Protein AF-A0A955JYM9-F1 (afdb_monomer_lite)

pLDDT: mean 88.06, std 11.32, range [37.94, 98.62]

Secondary structure (DSSP, 8-state):
----HHHHHHHHHHT-----HHHHHHHHGGGGGG-EEEEEEEETT--EEE-PPPGGGHHHHHIIIIIHHHHHHHHHHHTT-EEEETTT--S-TTEEEEEEGGGSHHHHHHHHHHHH-GGG-PBP-TTT--GGGEEEEEEEEE-TT-SS-EEEEEE--GGGEEESTT-EEEETTEEEE--SSEEE----S--EEEETTEEEES-HHHHHHHH---HHHHHHHHHHHHHHHHHS--

Structure (mmCIF, N/CA/C/O backbone):
data_AF-A0A955JYM9-F1
#
_entry.id   AF-A0A955JYM9-F1
#
loop_
_atom_site.group_PDB
_atom_site.id
_atom_site.type_symbol
_atom_site.label_atom_id
_atom_site.label_alt_id
_atom_site.label_comp_id
_atom_site.label_asym_id
_atom_site.label_entity_id
_atom_site.label_seq_id
_atom_site.pdbx_PDB_ins_code
_atom_site.Cartn_x
_atom_site.Cartn_y
_atom_site.Cartn_z
_atom_site.occupancy
_atom_site.B_iso_or_equiv
_atom_site.auth_seq_id
_atom_site.auth_comp_id
_atom_site.auth_asym_id
_atom_site.auth_atom_id
_atom_site.pdbx_PDB_model_num
ATOM 1 N N . MET A 1 1 ? -21.051 -25.356 -4.402 1.00 37.94 1 MET A N 1
ATOM 2 C CA . MET A 1 1 ? -21.210 -25.134 -2.950 1.00 37.94 1 MET A CA 1
ATOM 3 C C . MET A 1 1 ? -21.194 -23.638 -2.752 1.00 37.94 1 MET A C 1
ATOM 5 O O . MET A 1 1 ? -20.118 -23.064 -2.644 1.00 37.94 1 MET A O 1
ATOM 9 N N . ASP A 1 2 ? -22.369 -23.019 -2.784 1.00 40.66 2 ASP A N 1
ATOM 10 C CA . ASP A 1 2 ? -22.532 -21.622 -2.397 1.00 40.66 2 ASP A CA 1
ATOM 11 C C . ASP A 1 2 ? -22.327 -21.554 -0.884 1.00 40.66 2 ASP A C 1
ATOM 13 O O . ASP A 1 2 ? -23.240 -21.811 -0.102 1.00 40.66 2 ASP A O 1
ATOM 17 N N . LYS A 1 3 ? -21.082 -21.317 -0.456 1.00 45.50 3 LYS A N 1
ATOM 18 C CA . LYS A 1 3 ? -20.853 -20.803 0.892 1.00 45.50 3 LYS A CA 1
ATOM 19 C C . LYS A 1 3 ? -21.556 -19.457 0.917 1.00 45.50 3 LYS A C 1
ATOM 21 O O . LYS A 1 3 ? -21.148 -18.557 0.192 1.00 45.50 3 LYS A O 1
ATOM 26 N N . ASP A 1 4 ? -22.637 -19.387 1.681 1.00 53.94 4 ASP A N 1
ATOM 27 C CA . ASP A 1 4 ? -23.478 -18.212 1.839 1.00 53.94 4 ASP A CA 1
ATOM 28 C C . ASP A 1 4 ? -22.596 -16.986 2.115 1.00 53.94 4 ASP A C 1
ATOM 30 O O . ASP A 1 4 ? -22.027 -16.843 3.199 1.00 53.94 4 ASP A O 1
ATOM 34 N N . ILE A 1 5 ? -22.400 -16.150 1.094 1.00 51.06 5 ILE A N 1
ATOM 35 C CA . ILE A 1 5 ? -21.475 -15.009 1.125 1.00 51.06 5 ILE A CA 1
ATOM 36 C C . ILE A 1 5 ? -21.884 -14.045 2.249 1.00 51.06 5 ILE A C 1
ATOM 38 O O . ILE A 1 5 ? -21.026 -13.442 2.889 1.00 51.06 5 ILE A O 1
ATOM 42 N N . LEU A 1 6 ? -23.182 -13.996 2.571 1.00 53.34 6 LEU A N 1
ATOM 43 C CA . LEU A 1 6 ? -23.732 -13.205 3.670 1.00 53.34 6 LEU A CA 1
ATOM 44 C C . LEU A 1 6 ? -23.267 -13.712 5.045 1.00 53.34 6 LEU A C 1
ATOM 46 O O . LEU A 1 6 ? -23.025 -12.910 5.944 1.00 53.34 6 LEU A O 1
ATOM 50 N N . SER A 1 7 ? -23.079 -15.026 5.209 1.00 58.78 7 SER A N 1
ATOM 51 C CA . SER A 1 7 ? -22.599 -15.619 6.467 1.00 58.78 7 SER A CA 1
ATOM 52 C C . SER A 1 7 ? -21.132 -15.283 6.757 1.00 58.78 7 SER A C 1
ATOM 54 O O . SER A 1 7 ? -20.762 -15.073 7.912 1.00 58.78 7 SER A O 1
ATOM 56 N N . LEU A 1 8 ? -20.305 -15.169 5.710 1.00 59.66 8 LEU A N 1
ATOM 57 C CA . LEU A 1 8 ? -18.898 -14.782 5.830 1.00 59.66 8 LEU A CA 1
ATOM 58 C C . LEU A 1 8 ? -18.774 -13.308 6.217 1.00 59.66 8 LEU A C 1
ATOM 60 O O . LEU A 1 8 ? -18.076 -12.993 7.177 1.00 59.66 8 LEU A O 1
ATOM 64 N N . GLU A 1 9 ? -19.519 -12.426 5.547 1.00 62.16 9 GLU A N 1
ATOM 65 C CA . GLU A 1 9 ? -19.543 -10.995 5.877 1.00 62.16 9 GLU A CA 1
ATOM 66 C C . GLU A 1 9 ? -20.032 -10.728 7.303 1.00 62.16 9 GLU A C 1
ATOM 68 O O . GLU A 1 9 ? -19.500 -9.858 7.994 1.00 62.16 9 GLU A O 1
ATOM 73 N N . GLN A 1 10 ? -21.039 -11.475 7.760 1.00 66.69 10 GLN A N 1
ATOM 74 C CA . GLN A 1 10 ? -21.531 -11.361 9.128 1.00 66.69 10 GLN A CA 1
ATOM 75 C C . GLN A 1 10 ? -20.482 -11.857 10.134 1.00 66.69 10 GLN A C 1
ATOM 77 O O . GLN A 1 10 ? -20.236 -11.190 11.133 1.00 66.69 10 GLN A O 1
ATOM 82 N N . SER A 1 11 ? -19.779 -12.953 9.833 1.00 66.69 11 SER A N 1
ATOM 83 C CA . SER A 1 11 ? -18.710 -13.467 10.698 1.00 66.69 11 SER A CA 1
ATOM 84 C C . SER A 1 11 ? -17.496 -12.534 10.811 1.00 66.69 11 SER A C 1
ATOM 86 O O . SER A 1 11 ? -16.901 -12.456 11.886 1.00 66.69 11 SER A O 1
ATOM 88 N N . GLU A 1 12 ? -17.139 -11.813 9.740 1.00 69.88 12 GLU A N 1
ATOM 89 C CA . GLU A 1 12 ? -16.073 -10.800 9.758 1.00 69.88 12 GLU A CA 1
ATOM 90 C C . GLU A 1 12 ? -16.464 -9.620 10.655 1.00 69.88 12 GLU A C 1
ATOM 92 O O . GLU A 1 12 ? -15.653 -9.148 11.446 1.00 69.88 12 GLU A O 1
ATOM 97 N N . LYS A 1 13 ? -17.731 -9.186 10.602 1.00 73.88 13 LYS A N 1
ATOM 98 C CA . LYS A 1 13 ? -18.250 -8.131 11.487 1.00 73.88 13 LYS A CA 1
ATOM 99 C C . LYS A 1 13 ? -18.311 -8.573 12.946 1.00 73.88 13 LYS A C 1
ATOM 101 O O . LYS A 1 13 ? -17.926 -7.806 13.823 1.00 73.88 13 LYS A O 1
ATOM 106 N N . ASP A 1 14 ? -18.781 -9.790 13.205 1.00 77.50 14 ASP A N 1
ATOM 107 C CA . ASP A 1 14 ? -19.005 -10.293 14.564 1.00 77.50 14 ASP A CA 1
ATOM 108 C C . ASP A 1 14 ? -17.686 -10.604 15.298 1.00 77.50 14 ASP A C 1
ATOM 110 O O . ASP A 1 14 ? -17.613 -10.469 16.519 1.00 77.50 14 ASP A O 1
ATOM 114 N N . ASN A 1 15 ? -16.629 -10.976 14.565 1.00 81.94 15 ASN A N 1
ATOM 115 C CA . ASN A 1 15 ? -15.293 -11.250 15.114 1.00 81.94 15 ASN A CA 1
ATOM 116 C C . ASN A 1 15 ? -14.302 -10.097 14.908 1.00 81.94 15 ASN A C 1
ATOM 118 O O . ASN A 1 15 ? -13.091 -10.286 15.064 1.00 81.94 15 ASN A O 1
ATOM 122 N N . TYR A 1 16 ? -14.791 -8.917 14.530 1.00 89.12 16 TYR A N 1
ATOM 123 C CA . TYR A 1 16 ? -13.938 -7.770 14.281 1.00 89.12 16 TYR A CA 1
ATOM 124 C C . TYR A 1 16 ? -13.164 -7.374 15.542 1.00 89.12 16 TYR A C 1
ATOM 126 O O . TYR A 1 16 ? -13.736 -7.129 16.609 1.00 89.12 16 TYR A O 1
ATOM 134 N N . LYS A 1 17 ? -11.845 -7.257 15.392 1.00 88.69 17 LYS A N 1
ATOM 135 C CA . LYS A 1 17 ? -10.959 -6.703 16.406 1.00 88.69 17 LYS A CA 1
ATOM 136 C C . LYS A 1 17 ? -10.121 -5.603 15.779 1.00 88.69 17 LYS A C 1
ATOM 138 O O . LYS A 1 17 ? -9.331 -5.865 14.881 1.00 88.69 17 LYS A O 1
ATOM 143 N N . GLU A 1 18 ? -10.286 -4.395 16.308 1.00 92.44 18 GLU A N 1
ATOM 144 C CA . GLU A 1 18 ? -9.455 -3.254 15.946 1.00 92.44 18 GLU A CA 1
ATOM 145 C C . GLU A 1 18 ? -7.978 -3.579 16.173 1.00 92.44 18 GLU A C 1
ATOM 147 O O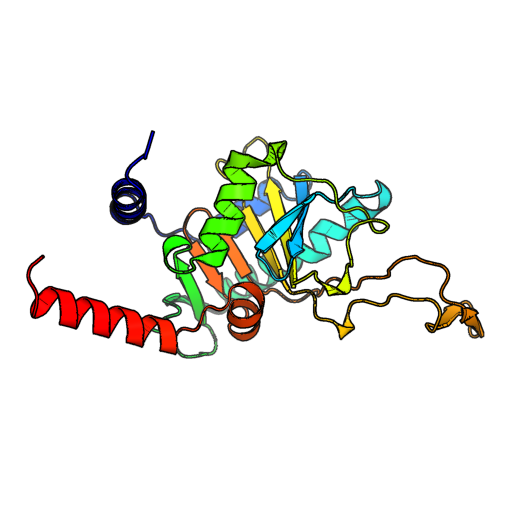 . GLU A 1 18 ? -7.571 -4.045 17.245 1.00 92.44 18 GLU A O 1
ATOM 152 N N . THR A 1 19 ? -7.188 -3.344 15.135 1.00 95.62 19 THR A N 1
ATOM 153 C CA . THR A 1 19 ? -5.737 -3.453 15.187 1.00 95.62 19 THR A CA 1
ATOM 154 C C . THR A 1 19 ? -5.125 -2.198 15.806 1.00 95.62 19 THR A C 1
ATOM 156 O O . THR A 1 19 ? -5.679 -1.100 15.747 1.00 95.62 19 THR A O 1
ATOM 159 N N . ASP A 1 20 ? -3.961 -2.370 16.430 1.00 95.62 20 ASP A N 1
ATOM 160 C CA . ASP A 1 20 ? -3.164 -1.274 16.975 1.00 95.62 20 ASP A CA 1
ATOM 161 C C . ASP A 1 20 ? -1.926 -1.089 16.092 1.00 95.62 20 ASP A C 1
ATOM 163 O O . ASP A 1 20 ? -0.980 -1.881 16.139 1.00 95.62 20 ASP A O 1
ATOM 167 N N . VAL A 1 21 ? -1.955 -0.050 15.256 1.00 96.56 21 VAL A N 1
ATOM 168 C CA . VAL A 1 21 ? -0.888 0.256 14.296 1.00 96.56 21 VAL A CA 1
ATOM 169 C C . VAL A 1 21 ? 0.424 0.653 14.969 1.00 96.56 21 VAL A C 1
ATOM 171 O O . VAL A 1 21 ? 1.491 0.353 14.438 1.00 96.56 21 VAL A O 1
ATOM 174 N N . PHE A 1 22 ? 0.377 1.274 16.148 1.00 97.19 22 PHE A N 1
ATOM 175 C CA . PHE A 1 22 ? 1.586 1.667 16.870 1.00 97.19 22 PHE A CA 1
ATOM 176 C C . PHE A 1 22 ? 2.223 0.456 17.547 1.00 97.19 22 PHE A C 1
ATOM 178 O O . PHE A 1 22 ? 3.439 0.270 17.480 1.00 97.19 22 PHE A O 1
ATOM 185 N N . ALA A 1 23 ? 1.412 -0.417 18.148 1.00 95.25 23 ALA A N 1
ATOM 186 C CA . ALA A 1 23 ? 1.896 -1.695 18.659 1.00 95.25 23 ALA A CA 1
ATOM 187 C C . ALA A 1 23 ? 2.455 -2.570 17.526 1.00 95.25 23 ALA A C 1
ATOM 189 O O . ALA A 1 23 ? 3.504 -3.191 17.690 1.00 95.25 23 ALA A O 1
ATOM 190 N N . TRP A 1 24 ? 1.799 -2.594 16.362 1.00 95.38 24 TRP A N 1
ATOM 191 C CA . TRP A 1 24 ? 2.315 -3.273 15.174 1.00 95.38 24 TRP A CA 1
ATOM 192 C C . TRP A 1 24 ? 3.678 -2.723 14.740 1.00 95.38 24 TRP A C 1
ATOM 194 O O . TRP A 1 24 ? 4.606 -3.512 14.576 1.00 95.38 24 TRP A O 1
ATOM 204 N N . ALA A 1 25 ? 3.823 -1.400 14.612 1.00 96.00 25 ALA A N 1
ATOM 205 C CA . ALA A 1 25 ? 5.080 -0.770 14.209 1.00 96.00 25 ALA A CA 1
ATOM 206 C C . ALA A 1 25 ? 6.229 -1.119 15.169 1.00 96.00 25 ALA A C 1
ATOM 208 O O . ALA A 1 25 ? 7.309 -1.509 14.728 1.00 96.00 25 ALA A O 1
ATOM 209 N N . ASN A 1 26 ? 5.969 -1.072 16.480 1.00 94.75 26 ASN A N 1
ATOM 210 C CA . ASN A 1 26 ? 6.935 -1.478 17.505 1.00 94.75 26 ASN A CA 1
ATOM 211 C C . ASN A 1 26 ? 7.332 -2.958 17.395 1.00 94.75 26 ASN A C 1
ATOM 213 O O . ASN A 1 26 ? 8.500 -3.302 17.566 1.00 94.75 26 ASN A O 1
ATOM 217 N N . ASN A 1 27 ? 6.378 -3.844 17.100 1.00 93.31 27 ASN A N 1
ATOM 218 C CA . ASN A 1 27 ? 6.656 -5.273 16.951 1.00 93.31 27 ASN A CA 1
ATOM 219 C C . ASN A 1 27 ? 7.415 -5.587 15.655 1.00 93.31 27 ASN A C 1
ATOM 221 O O . ASN A 1 27 ? 8.278 -6.461 15.661 1.00 93.31 27 ASN A O 1
ATOM 225 N N . LEU A 1 28 ? 7.137 -4.871 14.560 1.00 94.00 28 LEU A N 1
ATOM 226 C CA . LEU A 1 28 ? 7.796 -5.094 13.271 1.00 94.00 28 LEU A CA 1
ATOM 227 C C . LEU A 1 28 ? 9.308 -4.836 13.335 1.00 94.00 28 LEU A C 1
ATOM 229 O O . LEU A 1 28 ? 10.063 -5.522 12.650 1.00 94.00 28 LEU A O 1
ATOM 233 N N . LEU A 1 29 ? 9.762 -3.904 14.184 1.00 90.44 29 LEU A N 1
ATOM 234 C CA . LEU A 1 29 ? 11.189 -3.607 14.375 1.00 90.44 29 LEU A CA 1
ATOM 235 C C . LEU A 1 29 ? 12.021 -4.842 14.737 1.00 90.44 29 LEU A C 1
ATOM 237 O O . LEU A 1 29 ? 13.189 -4.912 14.369 1.00 90.44 29 LEU A O 1
ATOM 241 N N . GLN A 1 30 ? 11.424 -5.820 15.421 1.00 91.38 30 GLN A N 1
ATOM 242 C CA . GLN A 1 30 ? 12.102 -7.057 15.821 1.00 91.38 30 GLN A CA 1
ATOM 243 C C . GLN A 1 30 ? 12.487 -7.926 14.620 1.00 91.38 30 GLN A C 1
ATOM 245 O O . GLN A 1 30 ? 13.434 -8.699 14.706 1.00 91.38 30 GLN A O 1
ATOM 250 N N . TYR A 1 31 ? 11.757 -7.789 13.513 1.00 91.88 31 TYR A N 1
ATOM 251 C CA . TYR A 1 31 ? 11.884 -8.630 12.325 1.00 91.88 31 TYR A CA 1
ATOM 252 C C . TYR A 1 31 ? 12.428 -7.875 11.118 1.00 91.88 31 TYR A C 1
ATOM 254 O O . TYR A 1 31 ? 12.515 -8.462 10.046 1.00 91.88 31 TYR A O 1
ATOM 262 N N . LYS A 1 32 ? 12.743 -6.581 11.268 1.00 86.81 32 LYS A N 1
ATOM 263 C CA . LYS A 1 32 ? 12.973 -5.656 10.152 1.00 86.81 32 LYS A CA 1
ATOM 264 C C . LYS A 1 32 ? 13.988 -6.188 9.135 1.00 86.81 32 LYS A C 1
ATOM 266 O O . LYS A 1 32 ? 13.695 -6.161 7.950 1.00 86.81 32 LYS A O 1
ATOM 271 N N . GLU A 1 33 ? 15.110 -6.717 9.618 1.00 87.44 33 GLU A N 1
ATOM 272 C CA . GLU A 1 33 ? 16.221 -7.212 8.790 1.00 87.44 33 GLU A CA 1
ATOM 273 C C . GLU A 1 33 ? 15.910 -8.534 8.055 1.00 87.44 33 GLU A C 1
ATOM 275 O O . GLU A 1 33 ? 16.621 -8.904 7.124 1.00 87.44 33 GLU A O 1
ATOM 280 N N . ASP A 1 34 ? 14.847 -9.244 8.455 1.00 91.75 34 ASP A N 1
ATOM 281 C CA . ASP A 1 34 ? 14.486 -10.578 7.957 1.00 91.75 34 ASP A CA 1
ATOM 282 C C . ASP A 1 34 ? 13.100 -10.603 7.274 1.00 91.75 34 ASP A C 1
ATOM 284 O O . ASP A 1 34 ? 12.507 -11.665 7.040 1.00 91.75 34 ASP A O 1
ATOM 288 N N . LEU A 1 35 ? 12.545 -9.434 6.930 1.00 94.06 35 LEU A N 1
ATOM 289 C CA . LEU A 1 35 ? 11.232 -9.338 6.292 1.00 94.06 35 LEU A CA 1
ATOM 290 C C . LEU A 1 35 ? 11.249 -9.886 4.860 1.00 94.06 35 LEU A C 1
ATOM 292 O O . LEU A 1 35 ? 12.026 -9.484 3.996 1.00 94.06 35 LEU A O 1
ATOM 296 N N . THR A 1 36 ? 10.279 -10.745 4.553 1.00 94.12 36 THR A N 1
ATOM 297 C CA . THR A 1 36 ? 9.998 -11.154 3.175 1.00 94.12 36 THR A CA 1
ATOM 298 C C . THR A 1 36 ? 8.949 -10.231 2.566 1.00 94.12 36 THR A C 1
ATOM 300 O O . THR A 1 36 ? 7.793 -10.227 2.997 1.00 94.12 36 THR A O 1
ATOM 303 N N . ILE A 1 37 ? 9.341 -9.491 1.522 1.00 95.31 37 ILE A N 1
ATOM 304 C CA . ILE A 1 37 ? 8.464 -8.584 0.769 1.00 95.31 37 ILE A CA 1
ATOM 305 C C . ILE A 1 37 ? 8.174 -9.167 -0.621 1.00 95.31 37 ILE A C 1
ATOM 307 O O . ILE A 1 37 ? 9.058 -9.262 -1.472 1.00 95.31 37 ILE A O 1
ATOM 311 N N . SER A 1 38 ? 6.917 -9.546 -0.864 1.00 94.38 38 SER A N 1
ATOM 312 C CA . SER A 1 38 ? 6.417 -10.020 -2.166 1.00 94.38 38 SER A CA 1
ATOM 313 C C . SER A 1 38 ? 5.556 -8.951 -2.830 1.00 94.38 38 SER A C 1
ATOM 315 O O . SER A 1 38 ? 4.682 -8.381 -2.180 1.00 94.38 38 SER A O 1
ATOM 317 N N . LEU A 1 39 ? 5.761 -8.688 -4.122 1.00 95.75 39 LEU A N 1
ATOM 318 C CA . LEU A 1 39 ? 5.017 -7.659 -4.849 1.00 95.75 39 LEU A CA 1
ATOM 319 C C . LEU A 1 39 ? 3.975 -8.263 -5.793 1.00 95.75 39 LEU A C 1
ATOM 321 O O . LEU A 1 39 ? 4.253 -9.199 -6.545 1.00 95.75 39 LEU A O 1
ATOM 325 N N . PHE A 1 40 ? 2.800 -7.644 -5.803 1.00 96.81 40 PHE A N 1
ATOM 326 C CA . PHE A 1 40 ? 1.710 -7.940 -6.720 1.00 96.81 40 PHE A CA 1
ATOM 327 C C . PHE A 1 40 ? 1.325 -6.670 -7.477 1.00 96.81 40 PHE A C 1
ATOM 329 O O . PHE A 1 40 ? 1.034 -5.642 -6.863 1.00 96.81 40 PHE A O 1
ATOM 336 N N . LEU A 1 41 ? 1.307 -6.725 -8.806 1.00 96.00 41 LEU A N 1
ATOM 337 C CA . LEU A 1 41 ? 0.736 -5.663 -9.634 1.00 96.00 41 LEU A CA 1
ATOM 338 C C . LEU A 1 41 ? -0.772 -5.835 -9.688 1.00 96.00 41 LEU A C 1
ATOM 340 O O . LEU A 1 41 ? -1.256 -6.922 -9.973 1.00 96.00 41 LEU A O 1
ATOM 344 N N . ILE A 1 42 ? -1.517 -4.763 -9.458 1.00 97.19 42 ILE A N 1
ATOM 345 C CA . ILE A 1 42 ? -2.977 -4.784 -9.527 1.00 97.19 42 ILE A CA 1
ATOM 346 C C . ILE A 1 42 ? -3.410 -4.032 -10.773 1.00 97.19 42 ILE A C 1
ATOM 348 O O . ILE A 1 42 ? -3.081 -2.855 -10.939 1.00 97.19 42 ILE A O 1
ATOM 352 N N . SER A 1 43 ? -4.162 -4.689 -11.649 1.00 94.81 43 SER A N 1
ATOM 353 C CA . SER A 1 43 ? -4.729 -4.046 -12.836 1.00 94.81 43 SER A CA 1
ATOM 354 C C . SER A 1 43 ? -5.885 -3.099 -12.503 1.00 94.81 43 SER A C 1
ATOM 356 O O . SER A 1 43 ? -6.445 -3.099 -11.408 1.00 94.81 43 SER A O 1
ATOM 358 N N . LYS A 1 44 ? -6.309 -2.300 -13.487 1.00 93.06 44 LYS A N 1
ATOM 359 C CA . LYS A 1 44 ? -7.518 -1.459 -13.396 1.00 93.06 44 LYS A CA 1
ATOM 360 C C . LYS A 1 44 ? -8.798 -2.248 -13.108 1.00 93.06 44 LYS A C 1
ATOM 362 O O . LYS A 1 44 ? -9.728 -1.667 -12.562 1.00 93.06 44 LYS A O 1
ATOM 367 N N . ASN A 1 45 ? -8.810 -3.537 -13.447 1.00 93.81 45 ASN A N 1
ATOM 368 C CA . ASN A 1 45 ? -9.914 -4.461 -13.197 1.00 93.81 45 ASN A CA 1
ATOM 369 C C . ASN A 1 45 ? -9.696 -5.296 -11.923 1.00 93.81 45 ASN A C 1
ATOM 371 O O . ASN A 1 45 ? -10.353 -6.314 -11.757 1.00 93.81 45 ASN A O 1
ATOM 375 N N . TYR A 1 46 ? -8.757 -4.900 -11.056 1.00 95.19 46 TYR A N 1
ATOM 376 C CA . TYR A 1 46 ? -8.455 -5.557 -9.778 1.00 95.19 46 TYR A CA 1
ATOM 377 C C . TYR A 1 46 ? -7.903 -6.982 -9.873 1.00 95.19 46 TYR A C 1
ATOM 379 O O . TYR A 1 46 ? -7.758 -7.650 -8.857 1.00 95.19 46 TYR A O 1
ATOM 387 N N . VAL A 1 47 ? -7.511 -7.423 -11.071 1.00 94.31 47 VAL A N 1
ATOM 388 C CA . VAL A 1 47 ? -6.768 -8.677 -11.250 1.00 94.31 47 VAL A CA 1
ATOM 389 C C . VAL A 1 47 ? -5.331 -8.474 -10.757 1.00 94.31 47 VAL A C 1
ATOM 391 O O . VAL A 1 47 ? -4.673 -7.554 -11.272 1.00 94.31 47 VAL A O 1
ATOM 394 N N . PRO A 1 48 ? -4.856 -9.268 -9.779 1.00 96.44 48 PRO A N 1
ATOM 395 C CA . PRO A 1 48 ? -3.471 -9.248 -9.341 1.00 96.44 48 PRO A CA 1
ATOM 396 C C . PRO A 1 48 ? -2.578 -10.069 -10.279 1.00 96.44 48 PRO A C 1
ATOM 398 O O . PRO A 1 48 ? -3.002 -11.082 -10.824 1.00 96.44 48 PRO A O 1
ATOM 401 N N . TYR A 1 49 ? -1.320 -9.658 -10.404 1.00 96.25 49 TYR A N 1
ATOM 402 C CA . TYR A 1 49 ? -0.259 -10.379 -11.101 1.00 96.25 49 TYR A CA 1
ATOM 403 C C . TYR A 1 49 ? 0.970 -10.459 -10.204 1.00 96.25 49 TYR A C 1
ATOM 405 O O . TYR A 1 49 ? 1.375 -9.459 -9.603 1.00 96.25 49 TYR A O 1
ATOM 413 N N . ARG A 1 50 ? 1.599 -11.631 -10.135 1.00 94.31 50 ARG A N 1
ATOM 414 C CA . ARG A 1 50 ? 2.883 -11.815 -9.453 1.00 94.31 50 ARG A CA 1
ATOM 415 C C . ARG A 1 50 ? 3.990 -11.151 -10.260 1.00 94.31 50 ARG A C 1
ATOM 417 O O . ARG A 1 50 ? 3.987 -11.203 -11.488 1.00 94.31 50 ARG A O 1
ATOM 424 N N . THR A 1 51 ? 4.971 -10.572 -9.581 1.00 88.19 51 THR A N 1
ATOM 425 C CA . THR A 1 51 ? 6.203 -10.109 -10.227 1.00 88.19 51 THR A CA 1
ATOM 426 C C . THR A 1 51 ? 7.397 -10.906 -9.731 1.00 88.19 51 THR A C 1
ATOM 428 O O . THR A 1 51 ? 7.423 -11.404 -8.605 1.00 88.19 51 THR A O 1
ATOM 431 N N . LYS A 1 52 ? 8.401 -11.051 -10.596 1.00 87.38 52 LYS A N 1
ATOM 432 C CA . LYS A 1 52 ? 9.705 -11.586 -10.207 1.00 87.38 52 LYS A CA 1
ATOM 433 C C . LYS A 1 52 ? 10.623 -10.416 -9.882 1.00 87.38 52 LYS A C 1
ATOM 435 O O . LYS A 1 52 ? 10.744 -9.480 -10.667 1.00 87.38 52 LYS A O 1
ATOM 440 N N . LEU A 1 53 ? 11.264 -10.481 -8.722 1.00 87.25 53 LEU A N 1
ATOM 441 C CA . LEU A 1 53 ? 12.251 -9.499 -8.288 1.00 87.25 53 LEU A CA 1
ATOM 442 C C . LEU A 1 53 ? 13.652 -10.016 -8.597 1.00 87.25 53 LEU A C 1
ATOM 444 O O . LEU A 1 53 ? 13.995 -11.138 -8.228 1.00 87.25 53 LEU A O 1
ATOM 448 N N . ALA A 1 54 ? 14.464 -9.185 -9.248 1.00 88.19 54 ALA A N 1
ATOM 449 C CA . ALA A 1 54 ? 15.890 -9.447 -9.377 1.00 88.19 54 ALA A CA 1
ATOM 450 C C . ALA A 1 54 ? 16.570 -9.365 -8.000 1.00 88.19 54 ALA A C 1
ATOM 452 O O . ALA A 1 54 ? 16.208 -8.521 -7.177 1.00 88.19 54 ALA A O 1
ATOM 453 N N . ASP A 1 55 ? 17.584 -10.201 -7.763 1.00 82.81 55 ASP A N 1
ATOM 454 C CA . ASP A 1 55 ? 18.190 -10.349 -6.432 1.00 82.81 55 ASP A CA 1
ATOM 455 C C . ASP A 1 55 ? 18.750 -9.032 -5.863 1.00 82.81 55 ASP A C 1
ATOM 457 O O . ASP A 1 55 ? 18.642 -8.783 -4.664 1.00 82.81 55 ASP A O 1
ATOM 461 N N . GLY A 1 56 ? 19.260 -8.143 -6.724 1.00 84.94 56 GLY A N 1
ATOM 462 C CA . GLY A 1 56 ? 19.800 -6.834 -6.333 1.00 84.94 56 GLY A CA 1
ATOM 463 C C . GLY A 1 56 ? 18.762 -5.762 -5.969 1.00 84.94 56 GLY A C 1
ATOM 464 O O . GLY A 1 56 ? 19.146 -4.674 -5.547 1.00 84.94 56 GLY A O 1
ATOM 465 N N . LEU A 1 57 ? 17.461 -6.031 -6.131 1.00 86.94 57 LEU A N 1
ATOM 466 C CA . LEU A 1 57 ? 16.397 -5.076 -5.792 1.00 86.94 57 LEU A CA 1
ATOM 467 C C . LEU A 1 57 ? 15.819 -5.286 -4.391 1.00 86.94 57 LEU A C 1
ATOM 469 O O . LEU A 1 57 ? 15.128 -4.398 -3.897 1.00 86.94 57 LEU A O 1
ATOM 473 N N . ARG A 1 58 ? 16.109 -6.417 -3.729 1.00 84.88 58 ARG A N 1
ATOM 474 C CA . ARG A 1 58 ? 15.519 -6.737 -2.417 1.00 84.88 58 ARG A CA 1
ATOM 475 C C . ARG A 1 58 ? 15.827 -5.676 -1.361 1.00 84.88 58 ARG A C 1
ATOM 477 O O . ARG A 1 58 ? 14.901 -5.193 -0.722 1.00 84.88 58 ARG A O 1
ATOM 484 N N . GLY A 1 59 ? 17.078 -5.220 -1.279 1.00 87.25 59 GLY A N 1
ATOM 485 C CA . GLY A 1 59 ? 17.487 -4.171 -0.334 1.00 87.25 59 GLY A CA 1
ATOM 486 C C . GLY A 1 59 ? 16.852 -2.793 -0.576 1.00 87.25 59 GLY A C 1
ATOM 487 O O . GLY A 1 59 ? 17.003 -1.903 0.249 1.00 87.25 59 GLY A O 1
ATOM 488 N N . GLN A 1 60 ? 16.144 -2.589 -1.693 1.00 90.88 60 GLN A N 1
ATOM 489 C CA . GLN A 1 60 ? 15.402 -1.349 -1.957 1.00 90.88 60 GLN A CA 1
ATOM 490 C C . GLN A 1 60 ? 13.938 -1.430 -1.505 1.00 90.88 60 GLN A C 1
ATOM 492 O O . GLN A 1 60 ? 13.268 -0.401 -1.438 1.00 90.88 60 GLN A O 1
ATOM 497 N N . LEU A 1 61 ? 13.417 -2.627 -1.216 1.00 93.44 61 LEU A N 1
ATOM 498 C CA . LEU A 1 61 ? 12.006 -2.811 -0.878 1.00 93.44 61 LEU A CA 1
ATOM 499 C C . LEU A 1 61 ? 11.674 -2.252 0.504 1.00 93.44 61 LEU A C 1
ATOM 501 O O . LEU A 1 61 ? 10.660 -1.574 0.649 1.00 93.44 61 LEU A O 1
ATOM 505 N N . GLU A 1 62 ? 12.530 -2.481 1.495 1.00 93.44 62 GLU A N 1
ATOM 506 C CA . GLU A 1 62 ? 12.335 -1.952 2.847 1.00 93.44 62 GLU A CA 1
ATOM 507 C C . GLU A 1 62 ? 12.274 -0.417 2.879 1.00 93.44 62 GLU A C 1
ATOM 509 O O . GLU A 1 62 ? 11.252 0.103 3.334 1.00 93.44 62 GLU A O 1
ATOM 514 N N . PRO A 1 63 ? 13.234 0.333 2.298 1.00 93.75 63 PRO A N 1
ATOM 515 C CA . PRO A 1 63 ? 13.125 1.790 2.213 1.00 93.75 63 PRO A CA 1
ATOM 516 C C . PRO A 1 63 ? 11.866 2.283 1.496 1.00 93.75 63 PRO A C 1
ATOM 518 O O . PRO A 1 63 ? 11.304 3.321 1.841 1.00 93.75 63 PRO A O 1
ATOM 521 N N . LEU A 1 64 ? 11.408 1.554 0.473 1.00 94.69 64 LEU A N 1
ATOM 522 C CA . LEU A 1 64 ? 10.243 1.954 -0.314 1.00 94.69 64 LEU A CA 1
ATOM 523 C C . LEU A 1 64 ? 8.916 1.684 0.393 1.00 94.69 64 LEU A C 1
ATOM 525 O O . LEU A 1 64 ? 7.965 2.439 0.179 1.00 94.69 64 LEU A O 1
ATOM 529 N N . PHE A 1 65 ? 8.817 0.607 1.170 1.00 96.44 65 PHE A N 1
ATOM 530 C CA . PHE A 1 65 ? 7.545 0.138 1.717 1.00 96.44 65 PHE A CA 1
ATOM 531 C C . PHE A 1 65 ? 7.465 0.214 3.243 1.00 96.44 65 PHE A C 1
ATOM 533 O O . PHE A 1 65 ? 6.376 0.463 3.739 1.00 96.44 65 PHE A O 1
ATOM 540 N N . ILE A 1 66 ? 8.563 0.051 3.980 1.00 96.12 66 ILE A N 1
ATOM 541 C CA . ILE A 1 66 ? 8.569 -0.065 5.447 1.00 96.12 66 ILE A CA 1
ATOM 542 C C . ILE A 1 66 ? 9.052 1.209 6.133 1.00 96.12 66 ILE A C 1
ATOM 544 O O . ILE A 1 66 ? 8.351 1.724 7.001 1.00 96.12 66 ILE A O 1
ATOM 548 N N . ASP A 1 67 ? 10.224 1.723 5.756 1.00 95.69 67 ASP A N 1
ATOM 549 C CA . ASP A 1 67 ? 10.920 2.746 6.551 1.00 95.69 67 ASP A CA 1
ATOM 550 C C . ASP A 1 67 ? 10.075 4.002 6.761 1.00 95.69 67 ASP A C 1
ATOM 552 O O . ASP A 1 67 ? 9.844 4.405 7.900 1.00 95.69 67 ASP A O 1
ATOM 556 N N . GLY A 1 68 ? 9.527 4.556 5.677 1.00 96.25 68 GLY A N 1
ATOM 557 C CA . GLY A 1 68 ? 8.682 5.747 5.757 1.00 96.25 68 GLY A CA 1
ATOM 558 C C . GLY A 1 68 ? 7.397 5.531 6.563 1.00 96.25 68 GLY A C 1
ATOM 559 O O . GLY A 1 68 ? 6.899 6.476 7.175 1.00 96.25 68 GLY A O 1
ATOM 560 N N . LEU A 1 69 ? 6.844 4.310 6.597 1.00 96.75 69 LEU A N 1
ATOM 561 C CA . LEU A 1 69 ? 5.670 4.000 7.424 1.00 96.75 69 LEU A CA 1
ATOM 562 C C . LEU A 1 69 ? 6.031 4.008 8.904 1.00 96.75 69 LEU A C 1
ATOM 564 O O . LEU A 1 69 ? 5.308 4.608 9.696 1.00 96.75 69 LEU A O 1
ATOM 568 N N . LEU A 1 70 ? 7.133 3.352 9.267 1.00 96.88 70 LEU A N 1
ATOM 569 C CA . LEU A 1 70 ? 7.592 3.300 10.651 1.00 96.88 70 LEU A CA 1
ATOM 570 C C . LEU A 1 70 ? 7.970 4.694 11.154 1.00 96.88 70 LEU A C 1
ATOM 572 O O . LEU A 1 70 ? 7.519 5.078 12.227 1.00 96.88 70 LEU A O 1
ATOM 576 N N . GLU A 1 71 ? 8.713 5.468 10.359 1.00 97.00 71 GLU A N 1
ATOM 577 C CA . GLU A 1 71 ? 9.069 6.859 10.671 1.00 97.00 71 GLU A CA 1
ATOM 578 C C . GLU A 1 71 ? 7.816 7.697 10.951 1.00 97.00 71 GLU A C 1
ATOM 580 O O . GLU A 1 71 ? 7.673 8.242 12.043 1.00 97.00 71 GLU A O 1
ATOM 585 N N . TYR A 1 72 ? 6.843 7.696 10.031 1.00 97.12 72 TYR A N 1
ATOM 586 C CA . TYR A 1 72 ? 5.588 8.429 10.215 1.00 97.12 72 TYR A CA 1
ATOM 587 C C . TYR A 1 72 ? 4.833 8.008 11.484 1.00 97.12 72 TYR A C 1
ATOM 589 O O . TYR A 1 72 ? 4.258 8.848 12.176 1.00 97.12 72 TYR A O 1
ATOM 597 N N . LEU A 1 73 ? 4.784 6.707 11.785 1.00 97.06 73 LEU A N 1
ATOM 598 C CA . LEU A 1 73 ? 4.050 6.195 12.942 1.00 97.06 73 LEU A CA 1
ATOM 599 C C . LEU A 1 73 ? 4.754 6.511 14.261 1.00 97.06 73 LEU A C 1
ATOM 601 O O . LEU A 1 73 ? 4.073 6.845 15.226 1.00 97.06 73 LEU A O 1
ATOM 605 N N . PHE A 1 74 ? 6.083 6.438 14.317 1.00 97.06 74 PHE A N 1
ATOM 606 C CA . PHE A 1 74 ? 6.836 6.772 15.525 1.00 97.06 74 PHE A CA 1
ATOM 607 C C . PHE A 1 74 ? 6.827 8.272 15.795 1.00 97.06 74 PHE A C 1
ATOM 609 O O . PHE A 1 74 ? 6.436 8.678 16.888 1.00 97.06 74 PHE A O 1
ATOM 616 N N . GLU A 1 75 ? 7.131 9.098 14.791 1.00 96.81 75 GLU A N 1
ATOM 617 C CA . GLU A 1 75 ? 7.012 10.554 14.919 1.00 96.81 75 GLU A CA 1
ATOM 618 C C . GLU A 1 75 ? 5.576 10.958 15.254 1.00 96.81 75 GLU A C 1
ATOM 620 O O . GLU A 1 75 ? 5.334 11.824 16.094 1.00 96.81 75 GLU A O 1
ATOM 625 N N . GLY A 1 76 ? 4.598 10.310 14.621 1.00 94.75 76 GLY A N 1
ATOM 626 C CA . GLY A 1 76 ? 3.192 10.502 14.925 1.00 94.75 76 GLY A CA 1
ATOM 627 C C . GLY A 1 76 ? 2.880 10.199 16.388 1.00 94.75 76 GLY A C 1
ATOM 628 O O . GLY A 1 76 ? 2.296 11.040 17.067 1.00 94.75 76 GLY A O 1
ATOM 629 N N . ALA A 1 77 ? 3.284 9.033 16.892 1.00 94.75 77 ALA A N 1
ATOM 630 C CA . ALA A 1 77 ? 3.054 8.635 18.279 1.00 94.75 77 ALA A CA 1
ATOM 631 C C . ALA A 1 77 ? 3.675 9.627 19.276 1.00 94.75 77 ALA A C 1
ATOM 633 O O . ALA A 1 77 ? 3.016 10.012 20.242 1.00 94.75 77 ALA A O 1
ATOM 634 N N . GLU A 1 78 ? 4.900 10.092 19.016 1.00 95.56 78 GLU A N 1
ATOM 635 C CA . GLU A 1 78 ? 5.582 11.102 19.838 1.00 95.56 78 GLU A CA 1
ATOM 636 C C . GLU A 1 78 ? 4.843 12.449 19.845 1.00 95.56 78 GLU A C 1
ATOM 638 O O . GLU A 1 78 ? 4.781 13.123 20.874 1.00 95.56 78 GLU A O 1
ATOM 643 N N . ASN A 1 79 ? 4.230 12.819 18.718 1.00 95.75 79 ASN A N 1
ATOM 644 C CA . ASN A 1 79 ? 3.507 14.079 18.541 1.00 95.75 79 ASN A CA 1
ATOM 645 C C . ASN A 1 79 ? 1.993 13.981 18.817 1.00 95.75 79 ASN A C 1
ATOM 647 O O . ASN A 1 79 ? 1.252 14.925 18.533 1.00 95.75 79 ASN A O 1
ATOM 651 N N . GLY A 1 80 ? 1.515 12.867 19.380 1.00 94.19 80 GLY A N 1
ATOM 652 C CA . GLY A 1 80 ? 0.110 12.691 19.762 1.00 94.19 80 GLY A CA 1
ATOM 653 C C . GLY A 1 80 ? -0.843 12.385 18.600 1.00 94.19 80 GLY A C 1
ATOM 654 O O . GLY A 1 80 ? -2.017 12.749 18.668 1.00 94.19 80 GLY A O 1
ATOM 655 N N . LEU A 1 81 ? -0.361 11.725 17.543 1.00 95.19 81 LEU A N 1
ATOM 656 C CA . LEU A 1 81 ? -1.175 11.198 16.444 1.00 95.19 81 LEU A CA 1
ATOM 657 C C . LEU A 1 81 ? -2.256 10.263 16.996 1.00 95.19 81 LEU A C 1
ATOM 659 O O . LEU A 1 81 ? -1.965 9.310 17.719 1.00 95.19 81 LEU A O 1
ATOM 663 N N . VAL A 1 82 ? -3.505 10.504 16.609 1.00 94.19 82 VAL A N 1
ATOM 664 C CA . VAL A 1 82 ? -4.641 9.658 16.993 1.00 94.19 82 VAL A CA 1
ATOM 665 C C . VAL A 1 82 ? -5.207 8.923 15.788 1.00 94.19 82 VAL A C 1
ATOM 667 O O . VAL A 1 82 ? -5.225 9.445 14.675 1.00 94.19 82 VAL A O 1
ATOM 670 N N . VAL A 1 83 ? -5.710 7.710 16.007 1.00 94.94 83 VAL A N 1
ATOM 671 C CA . VAL A 1 83 ? -6.415 6.946 14.973 1.00 94.94 83 VAL A CA 1
ATOM 672 C C . VAL A 1 83 ? -7.909 7.254 15.050 1.00 94.94 83 VAL A C 1
ATOM 674 O O . VAL A 1 83 ? -8.492 7.230 16.134 1.00 94.94 83 VAL A O 1
ATOM 677 N N . ARG A 1 84 ? -8.543 7.548 13.909 1.00 93.19 84 ARG A N 1
ATOM 678 C CA . ARG A 1 84 ? -10.001 7.761 13.821 1.00 93.19 84 ARG A CA 1
ATOM 679 C C . ARG A 1 84 ? -10.619 7.066 12.616 1.00 93.19 84 ARG A C 1
ATOM 681 O O . ARG A 1 84 ? -9.941 6.784 11.630 1.00 93.19 84 ARG A O 1
ATOM 688 N N . GLY A 1 85 ? -11.927 6.820 12.693 1.00 90.81 85 GLY A N 1
ATOM 689 C CA . GLY A 1 85 ? -12.711 6.292 11.579 1.00 90.81 85 GLY A CA 1
ATOM 690 C C . GLY A 1 85 ? -12.628 7.199 10.350 1.00 90.81 85 GLY A C 1
ATOM 691 O O . GLY A 1 85 ? -12.847 8.406 10.441 1.00 90.81 85 GLY A O 1
ATOM 692 N N . PHE A 1 86 ? -12.320 6.621 9.193 1.00 88.12 86 PHE A N 1
ATOM 693 C CA . PHE A 1 86 ? -12.226 7.333 7.917 1.00 88.12 86 PHE A CA 1
ATOM 694 C C . PHE A 1 86 ? -13.547 8.013 7.533 1.00 88.12 86 PHE A C 1
ATOM 696 O O . PHE A 1 86 ? -13.542 9.092 6.951 1.00 88.12 86 PHE A O 1
ATOM 703 N N . GLU A 1 87 ? -14.678 7.404 7.885 1.00 84.38 87 GLU A N 1
ATOM 704 C CA . GLU A 1 87 ? -16.020 7.927 7.619 1.00 84.38 87 GLU A CA 1
ATOM 705 C C . GLU A 1 87 ? -16.472 8.996 8.632 1.00 84.38 87 GLU A C 1
ATOM 707 O O . GLU A 1 87 ? -17.501 9.638 8.436 1.00 84.38 87 GLU A O 1
ATOM 712 N N . GLU A 1 88 ? -15.724 9.196 9.716 1.00 79.00 88 GLU A N 1
ATOM 713 C CA . GLU A 1 88 ? -16.069 10.134 10.793 1.00 79.00 88 GLU A CA 1
ATOM 714 C C . GLU A 1 88 ? -15.142 11.352 10.829 1.00 79.00 88 GLU A C 1
ATOM 716 O O . GLU A 1 88 ? -15.537 12.411 11.311 1.00 79.00 88 GLU A O 1
ATOM 721 N N . ALA A 1 89 ? -13.919 11.207 10.319 1.00 67.31 89 ALA A N 1
ATOM 722 C CA . ALA A 1 89 ? -12.906 12.250 10.328 1.00 67.31 89 ALA A CA 1
ATOM 723 C C . ALA A 1 89 ? -12.832 12.970 8.976 1.00 67.31 89 ALA A C 1
ATOM 725 O O . ALA A 1 89 ? -12.660 12.338 7.928 1.00 67.31 89 ALA A O 1
ATOM 726 N N . GLU A 1 90 ? -12.862 14.304 8.998 1.00 69.19 90 GLU A N 1
ATOM 727 C CA . GLU A 1 90 ? -12.313 15.079 7.883 1.00 69.19 90 GLU A CA 1
ATOM 728 C C . GLU A 1 90 ? -10.778 14.943 7.874 1.00 69.19 90 GLU A C 1
ATOM 730 O O . GLU A 1 90 ? -10.184 14.355 8.780 1.00 69.19 90 GLU A O 1
ATOM 735 N N . ALA A 1 91 ? -10.111 15.426 6.822 1.00 71.19 91 ALA A N 1
ATOM 736 C CA . ALA A 1 91 ? -8.650 15.445 6.793 1.00 71.19 91 ALA A CA 1
ATOM 737 C C . ALA A 1 91 ? -8.126 16.421 7.866 1.00 71.19 91 ALA A C 1
ATOM 739 O O . ALA A 1 91 ? -7.966 17.614 7.613 1.00 71.19 91 ALA A O 1
ATOM 740 N N . GLU A 1 92 ? -7.911 15.901 9.072 1.00 83.50 92 GLU A N 1
ATOM 741 C CA . GLU A 1 92 ? -7.468 16.631 10.255 1.00 83.50 92 GLU A CA 1
ATOM 742 C C . GLU A 1 92 ? -5.970 16.409 10.498 1.00 83.50 92 GLU A C 1
ATOM 744 O O . GLU A 1 92 ? -5.449 15.297 10.382 1.00 83.50 92 GLU A O 1
ATOM 749 N N . THR A 1 93 ? -5.261 17.472 10.873 1.00 84.88 93 THR A N 1
ATOM 750 C CA . THR A 1 93 ? -3.861 17.370 11.298 1.00 84.88 93 THR A CA 1
ATOM 751 C C . THR A 1 93 ? -3.759 16.518 12.564 1.00 84.88 93 THR A C 1
ATOM 753 O O . THR A 1 93 ? -4.532 16.709 13.499 1.00 84.88 93 THR A O 1
ATOM 756 N N . GLY A 1 94 ? -2.787 15.604 12.618 1.00 90.56 94 GLY A N 1
ATOM 757 C CA . GLY A 1 94 ? -2.599 14.729 13.780 1.00 90.56 94 GLY A CA 1
ATOM 758 C C . GLY A 1 94 ? -3.613 13.585 13.868 1.00 90.56 94 GLY A C 1
ATOM 759 O O . GLY A 1 94 ? -3.725 12.955 14.918 1.00 90.56 94 GLY A O 1
ATOM 760 N N . VAL A 1 95 ? -4.321 13.277 12.775 1.00 93.56 95 VAL A N 1
ATOM 761 C CA . VAL A 1 95 ? -5.223 12.124 12.687 1.00 93.56 95 VAL A CA 1
ATOM 762 C C . VAL A 1 95 ? -4.770 11.169 11.584 1.00 93.56 95 VAL A C 1
ATOM 764 O O . VAL A 1 95 ? -4.672 11.552 10.420 1.00 93.56 95 VAL A O 1
ATOM 767 N N . LEU A 1 96 ? -4.559 9.900 11.938 1.00 95.56 96 LEU A N 1
ATOM 768 C CA . LEU A 1 96 ? -4.454 8.802 10.979 1.00 95.56 96 LEU A CA 1
ATOM 769 C C . LEU A 1 96 ? -5.831 8.165 10.806 1.00 95.56 96 LEU A C 1
ATOM 771 O O . LEU A 1 96 ? -6.431 7.651 11.751 1.00 95.56 96 LEU A O 1
ATOM 775 N N . GLN A 1 97 ? -6.346 8.201 9.584 1.00 95.06 97 GLN A N 1
ATOM 776 C CA . GLN A 1 97 ? -7.656 7.639 9.292 1.00 95.06 97 GLN A CA 1
ATOM 777 C C . GLN A 1 97 ? -7.582 6.123 9.128 1.00 95.06 97 GLN A C 1
ATOM 779 O O . GLN A 1 97 ? -6.600 5.586 8.616 1.00 95.06 97 GLN A O 1
ATOM 784 N N . ARG A 1 98 ? -8.654 5.437 9.513 1.00 95.31 98 ARG A N 1
ATOM 785 C CA . ARG A 1 98 ? -8.782 3.985 9.408 1.00 95.31 98 ARG A CA 1
ATOM 786 C C . ARG A 1 98 ? -10.194 3.592 8.988 1.00 95.31 98 ARG A C 1
ATOM 788 O O . ARG A 1 98 ? -11.165 4.097 9.542 1.00 95.31 98 ARG A O 1
ATOM 795 N N . THR A 1 99 ? -10.305 2.653 8.058 1.00 95.00 99 THR A N 1
ATOM 796 C CA . THR A 1 99 ? -11.558 1.966 7.712 1.00 95.00 99 THR A CA 1
ATOM 797 C C . THR A 1 99 ? -11.366 0.453 7.795 1.00 95.00 99 THR A C 1
ATOM 799 O O . THR A 1 99 ? -10.238 -0.028 7.862 1.00 95.00 99 THR A O 1
ATOM 802 N N . GLN A 1 100 ? -12.456 -0.306 7.772 1.00 94.38 100 GLN A N 1
ATOM 803 C CA . GLN A 1 100 ? -12.407 -1.766 7.767 1.00 94.38 100 GLN A CA 1
ATOM 804 C C . GLN A 1 100 ? -12.347 -2.274 6.325 1.00 94.38 100 GLN A C 1
ATOM 806 O O . GLN A 1 100 ? -13.098 -1.812 5.463 1.00 94.38 100 GLN A O 1
ATOM 811 N N . VAL A 1 101 ? -11.495 -3.264 6.054 1.00 94.81 101 VAL A N 1
ATOM 812 C CA . VAL A 1 101 ? -11.303 -3.845 4.713 1.00 94.81 101 VAL A CA 1
ATOM 813 C C . VAL A 1 101 ? -12.625 -4.323 4.116 1.00 94.81 101 VAL A C 1
ATOM 815 O O . VAL A 1 101 ? -12.851 -4.124 2.924 1.00 94.81 101 VAL A O 1
ATOM 818 N N . PHE A 1 102 ? -13.536 -4.875 4.927 1.00 90.81 102 PHE A N 1
ATOM 819 C CA . PHE A 1 102 ? -14.828 -5.355 4.429 1.00 90.81 102 PHE A CA 1
ATOM 820 C C . PHE A 1 102 ? -15.699 -4.247 3.818 1.00 90.81 102 PHE A C 1
ATOM 822 O O . PHE A 1 102 ? -16.520 -4.536 2.950 1.00 90.81 102 PHE A O 1
ATOM 829 N N . LYS A 1 103 ? -15.533 -2.986 4.248 1.00 90.94 103 LYS A N 1
ATOM 830 C CA . LYS A 1 103 ? -16.261 -1.838 3.682 1.00 90.94 103 LYS A CA 1
ATOM 831 C C . LYS A 1 103 ? -15.744 -1.463 2.293 1.00 90.94 103 LYS A C 1
ATOM 833 O O . LYS A 1 103 ? -16.467 -0.873 1.494 1.00 90.94 103 LYS A O 1
ATOM 838 N N . VAL A 1 104 ? -14.501 -1.829 1.988 1.00 94.31 104 VAL A N 1
ATOM 839 C CA . VAL A 1 104 ? -13.810 -1.498 0.743 1.00 94.31 104 VAL A CA 1
ATOM 840 C C . VAL A 1 104 ? -13.856 -2.710 -0.189 1.00 94.31 104 VAL A C 1
ATOM 842 O O . VAL A 1 104 ? -12.896 -3.475 -0.279 1.00 94.31 104 VAL A O 1
ATOM 845 N N . ALA A 1 105 ? -14.976 -2.882 -0.899 1.00 92.44 105 ALA A N 1
ATOM 846 C CA . ALA A 1 105 ? -15.274 -4.073 -1.709 1.00 92.44 105 ALA A CA 1
ATOM 847 C C . ALA A 1 105 ? -14.095 -4.544 -2.581 1.00 92.44 105 ALA A C 1
ATOM 849 O O . ALA A 1 105 ? -13.663 -5.690 -2.479 1.00 92.44 105 ALA A O 1
ATOM 850 N N . HIS A 1 106 ? -13.501 -3.639 -3.360 1.00 95.75 106 HIS A N 1
ATOM 851 C CA . HIS A 1 106 ? -12.380 -3.982 -4.233 1.00 95.75 106 HIS A CA 1
ATOM 852 C C . HIS A 1 106 ? -11.092 -4.348 -3.488 1.00 95.75 106 HIS A C 1
ATOM 854 O O . HIS A 1 106 ? -10.316 -5.166 -3.982 1.00 95.75 106 HIS A O 1
ATOM 860 N N . ALA A 1 107 ? -10.842 -3.770 -2.310 1.00 96.25 107 ALA A N 1
ATOM 861 C CA . ALA A 1 107 ? -9.704 -4.173 -1.488 1.00 96.25 107 ALA A CA 1
ATOM 862 C C . ALA A 1 107 ? -9.929 -5.569 -0.908 1.00 96.25 107 ALA A C 1
ATOM 864 O O . ALA A 1 107 ? -9.031 -6.404 -0.985 1.00 96.25 107 ALA A O 1
ATOM 865 N N . ARG A 1 108 ? -11.138 -5.846 -0.403 1.00 94.06 108 ARG A N 1
ATOM 866 C CA . ARG A 1 108 ? -11.532 -7.172 0.085 1.00 94.06 108 ARG A CA 1
ATOM 867 C C . ARG A 1 108 ? -11.370 -8.239 -0.994 1.00 94.06 108 ARG A C 1
ATOM 869 O O . ARG A 1 108 ? -10.738 -9.257 -0.742 1.00 94.06 108 ARG A O 1
ATOM 876 N N . GLU A 1 109 ? -11.895 -7.999 -2.192 1.00 92.88 109 GLU A N 1
ATOM 877 C CA . GLU A 1 109 ? -11.776 -8.919 -3.332 1.00 92.88 109 GLU A CA 1
ATOM 878 C C . GLU A 1 109 ? -10.311 -9.170 -3.702 1.00 92.88 109 GLU A C 1
ATOM 880 O O . GLU A 1 109 ? -9.874 -10.320 -3.762 1.00 92.88 109 GLU A O 1
ATOM 885 N N . THR A 1 110 ? -9.533 -8.094 -3.872 1.00 94.81 110 THR A N 1
ATOM 886 C CA . THR A 1 110 ? -8.109 -8.177 -4.231 1.00 94.81 110 THR A CA 1
ATOM 887 C C . THR A 1 110 ? -7.323 -8.971 -3.186 1.00 94.81 110 THR A C 1
ATOM 889 O O . THR A 1 110 ? -6.545 -9.860 -3.529 1.00 94.81 110 THR A O 1
ATOM 892 N N . LEU A 1 111 ? -7.528 -8.680 -1.899 1.00 94.81 111 LEU A N 1
ATOM 893 C CA . LEU A 1 111 ? -6.821 -9.355 -0.813 1.00 94.81 111 LEU A CA 1
ATOM 894 C C . LEU A 1 111 ? -7.268 -10.800 -0.632 1.00 94.81 111 LEU A C 1
ATOM 896 O O . LEU A 1 111 ? -6.418 -11.646 -0.378 1.00 94.81 111 LEU A O 1
ATOM 900 N N . ASN A 1 112 ? -8.556 -11.111 -0.786 1.00 92.75 112 ASN A N 1
ATOM 901 C CA . ASN A 1 112 ? -9.023 -12.495 -0.734 1.00 92.75 112 ASN A CA 1
ATOM 902 C C . ASN A 1 112 ? -8.396 -13.328 -1.849 1.00 92.75 112 ASN A C 1
ATOM 904 O O . ASN A 1 112 ? -7.950 -14.445 -1.583 1.00 92.75 112 ASN A O 1
ATOM 908 N N . PHE A 1 113 ? -8.289 -12.78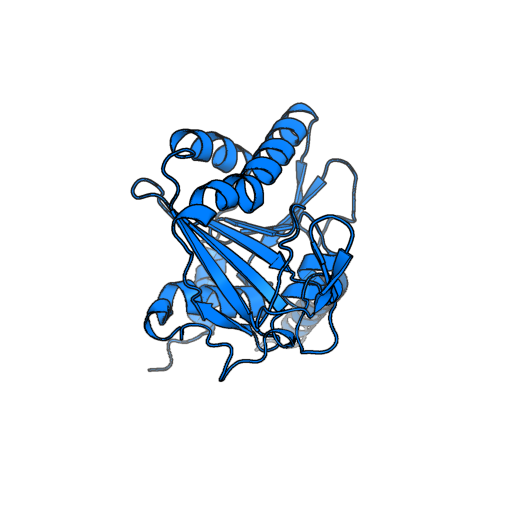1 -3.062 1.00 93.38 113 PHE A N 1
ATOM 909 C CA . PHE A 1 113 ? -7.611 -13.463 -4.162 1.00 93.38 113 PHE A CA 1
ATOM 910 C C . PHE A 1 113 ? -6.133 -13.715 -3.833 1.00 93.38 113 PHE A C 1
ATOM 912 O O . PHE A 1 113 ? -5.666 -14.847 -3.928 1.00 93.38 113 PHE A O 1
ATOM 919 N N . ILE A 1 114 ? -5.419 -12.700 -3.331 1.00 94.81 114 ILE A N 1
ATOM 920 C CA . ILE A 1 114 ? -4.011 -12.832 -2.914 1.00 94.81 114 ILE A CA 1
ATOM 921 C C . ILE A 1 114 ? -3.835 -13.839 -1.771 1.00 94.81 114 ILE A C 1
ATOM 923 O O . ILE A 1 114 ? -2.892 -14.619 -1.799 1.00 94.81 114 ILE A O 1
ATOM 927 N N . LYS A 1 115 ? -4.728 -13.857 -0.778 1.00 92.19 115 LYS A N 1
ATOM 928 C CA . LYS A 1 115 ? -4.608 -14.722 0.408 1.00 92.19 115 LYS A CA 1
ATOM 929 C C . LYS A 1 115 ? -5.019 -16.173 0.150 1.00 92.19 115 LYS A C 1
ATOM 931 O O . LYS A 1 115 ? -4.480 -17.073 0.783 1.00 92.19 115 LYS A O 1
ATOM 936 N N . THR A 1 116 ? -6.000 -16.414 -0.720 1.00 91.25 116 THR A N 1
ATOM 937 C CA . THR A 1 116 ? -6.645 -17.739 -0.851 1.00 91.25 116 THR A CA 1
ATOM 938 C C . THR A 1 116 ? -6.408 -18.411 -2.198 1.00 91.25 116 THR A C 1
ATOM 940 O O . THR A 1 116 ? -6.422 -19.637 -2.283 1.00 91.25 116 THR A O 1
ATOM 943 N N . GLN A 1 117 ? -6.157 -17.624 -3.243 1.00 91.31 117 GLN A N 1
ATOM 944 C CA . GLN A 1 117 ? -6.032 -18.075 -4.631 1.00 91.31 117 GLN A CA 1
ATOM 945 C C . GLN A 1 117 ? -4.675 -17.670 -5.218 1.00 91.31 117 GLN A C 1
ATOM 947 O O . GLN A 1 117 ? -4.525 -17.546 -6.427 1.00 91.31 117 GLN A O 1
ATOM 952 N N . GLU A 1 118 ? -3.642 -17.508 -4.376 1.00 89.38 118 GLU A N 1
ATOM 953 C CA . GLU A 1 118 ? -2.309 -17.087 -4.832 1.00 89.38 118 GLU A CA 1
ATOM 954 C C . GLU A 1 118 ? -1.763 -17.984 -5.947 1.00 89.38 118 GLU A C 1
ATOM 956 O O . GLU A 1 118 ? -1.116 -17.502 -6.870 1.00 89.38 118 GLU A O 1
ATOM 961 N N . HIS A 1 119 ? -2.047 -19.287 -5.886 1.00 90.81 119 HIS A N 1
ATOM 962 C CA . HIS A 1 119 ? -1.624 -20.260 -6.889 1.00 90.81 119 HIS A CA 1
ATOM 963 C C . HIS A 1 119 ? -2.218 -20.000 -8.283 1.00 90.81 119 HIS A C 1
ATOM 965 O O . HIS A 1 119 ? -1.559 -20.330 -9.266 1.00 90.81 119 HIS A O 1
ATOM 971 N N . GLU A 1 120 ? -3.388 -19.364 -8.364 1.00 92.06 120 GLU A N 1
ATOM 972 C CA . GLU A 1 120 ? -4.049 -18.956 -9.610 1.00 92.06 120 GLU A CA 1
ATOM 973 C C . GLU A 1 120 ? -3.528 -17.607 -10.136 1.00 92.06 120 GLU A C 1
ATOM 975 O O . GLU A 1 120 ? -3.788 -17.251 -11.281 1.00 92.06 120 GLU A O 1
ATOM 980 N N . ILE A 1 121 ? -2.762 -16.853 -9.336 1.00 93.94 121 ILE A N 1
ATOM 981 C CA . ILE A 1 121 ? -2.204 -15.566 -9.766 1.00 93.94 121 ILE A CA 1
ATOM 982 C C . ILE A 1 121 ? -1.109 -15.795 -10.803 1.00 93.94 121 ILE A C 1
ATOM 984 O O . ILE A 1 121 ? -0.038 -16.323 -10.484 1.00 93.94 121 ILE A O 1
ATOM 988 N N . GLU A 1 122 ? -1.333 -15.321 -12.020 1.00 93.88 122 GLU A N 1
ATOM 989 C CA . GLU A 1 122 ? -0.355 -15.381 -13.101 1.00 93.88 122 GLU A CA 1
ATOM 990 C C . GLU A 1 122 ? 0.836 -14.445 -12.854 1.00 93.88 122 GLU A C 1
ATOM 992 O O . GLU A 1 122 ? 0.755 -13.447 -12.130 1.00 93.88 122 GLU A O 1
ATOM 997 N N . THR A 1 123 ? 1.982 -14.776 -13.448 1.00 93.94 123 THR A N 1
ATOM 998 C CA . THR A 1 123 ? 3.140 -13.873 -13.438 1.00 93.94 123 THR A CA 1
ATOM 999 C C . THR A 1 123 ? 2.947 -12.816 -14.515 1.00 93.94 123 THR A C 1
ATOM 1001 O O . THR A 1 123 ? 2.629 -13.154 -15.650 1.00 93.94 123 THR A O 1
ATOM 1004 N N . PHE A 1 124 ? 3.172 -11.548 -14.175 1.00 92.06 124 PHE A N 1
ATOM 1005 C CA . PHE A 1 124 ? 3.138 -10.463 -15.148 1.00 92.06 124 PHE A CA 1
ATOM 1006 C C . PHE A 1 124 ? 4.156 -10.718 -16.268 1.00 92.06 124 PHE A C 1
ATOM 1008 O O . PHE A 1 124 ? 5.330 -10.982 -16.001 1.00 92.06 124 PHE A O 1
ATOM 1015 N N . ASN A 1 125 ? 3.684 -10.601 -17.504 1.00 88.19 125 ASN A N 1
ATOM 1016 C CA . ASN A 1 125 ? 4.446 -10.774 -18.736 1.00 88.19 125 ASN A CA 1
ATOM 1017 C C . ASN A 1 125 ? 4.168 -9.572 -19.640 1.00 88.19 125 ASN A C 1
ATOM 1019 O O . ASN A 1 125 ? 3.014 -9.340 -19.978 1.00 88.19 125 ASN A O 1
ATOM 1023 N N . ASP A 1 126 ? 5.189 -8.814 -20.007 1.00 81.94 126 ASP A N 1
ATOM 1024 C CA . ASP A 1 126 ? 5.100 -7.598 -20.815 1.00 81.94 126 ASP A CA 1
ATOM 1025 C C . ASP A 1 126 ? 4.741 -7.838 -22.289 1.00 81.94 126 ASP A C 1
ATOM 1027 O O . ASP A 1 126 ? 4.189 -6.934 -22.920 1.00 81.94 126 ASP A O 1
ATOM 1031 N N . ASP A 1 127 ? 4.940 -9.053 -22.811 1.00 83.06 127 ASP A N 1
ATOM 1032 C CA . ASP A 1 127 ? 4.464 -9.440 -24.147 1.00 83.06 127 ASP A CA 1
ATOM 1033 C C . ASP A 1 127 ? 2.930 -9.569 -24.197 1.00 83.06 127 ASP A C 1
ATOM 1035 O O . ASP A 1 127 ? 2.291 -9.266 -25.208 1.00 83.06 127 ASP A O 1
ATOM 1039 N N . GLU A 1 128 ? 2.325 -10.020 -23.096 1.00 83.69 128 GLU A N 1
ATOM 1040 C CA . GLU A 1 128 ? 0.891 -10.333 -23.001 1.00 83.69 128 GLU A CA 1
ATOM 1041 C C . GLU A 1 128 ? 0.101 -9.246 -22.258 1.00 83.69 128 GLU A C 1
ATOM 1043 O O . GLU A 1 128 ? -1.081 -9.014 -22.529 1.00 83.69 128 GLU A O 1
ATOM 1048 N N . HIS A 1 129 ? 0.755 -8.547 -21.330 1.00 87.25 129 HIS A N 1
ATOM 1049 C CA . HIS A 1 129 ? 0.136 -7.612 -20.405 1.00 87.25 129 HIS A CA 1
ATOM 1050 C C . HIS A 1 129 ? 0.661 -6.191 -20.604 1.00 87.25 129 HIS A C 1
ATOM 1052 O O . HIS A 1 129 ? 1.833 -5.871 -20.425 1.00 87.25 129 HIS A O 1
ATOM 1058 N N . ASP A 1 130 ? -0.268 -5.278 -20.866 1.00 84.00 130 ASP A N 1
ATOM 1059 C CA . ASP A 1 130 ? 0.020 -3.853 -20.968 1.00 84.00 130 ASP A CA 1
ATOM 1060 C C . ASP A 1 130 ? 0.153 -3.218 -19.571 1.00 84.00 130 ASP A C 1
ATOM 1062 O O 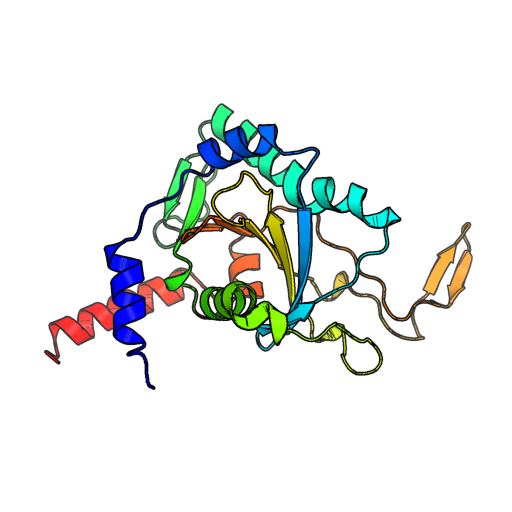. ASP A 1 130 ? -0.839 -3.035 -18.853 1.00 84.00 130 ASP A O 1
ATOM 1066 N N . PHE A 1 131 ? 1.376 -2.828 -19.194 1.00 85.12 131 PHE A N 1
ATOM 1067 C CA . PHE A 1 131 ? 1.647 -2.176 -17.906 1.00 85.12 131 PHE A CA 1
ATOM 1068 C C . PHE A 1 131 ? 0.850 -0.873 -17.715 1.00 85.12 131 PHE A C 1
ATOM 1070 O O . PHE A 1 131 ? 0.502 -0.520 -16.588 1.00 85.12 131 PHE A O 1
ATOM 1077 N N . SER A 1 132 ? 0.452 -0.172 -18.784 1.00 82.94 132 SER A N 1
ATOM 1078 C CA . SER A 1 132 ? -0.394 1.029 -18.688 1.00 82.94 132 SER A CA 1
ATOM 1079 C C . SER A 1 132 ? -1.790 0.740 -18.110 1.00 82.94 132 SER A C 1
ATOM 1081 O O . SER A 1 132 ? -2.525 1.659 -17.708 1.00 82.94 132 SER A O 1
ATOM 1083 N N . ARG A 1 133 ? -2.181 -0.542 -18.055 1.00 88.44 133 ARG A N 1
ATOM 1084 C CA . ARG A 1 133 ? -3.399 -1.050 -17.409 1.00 88.44 133 ARG A CA 1
ATOM 1085 C C . ARG A 1 133 ? -3.206 -1.385 -15.935 1.00 88.44 133 ARG A C 1
ATOM 1087 O O . ARG A 1 133 ? -4.193 -1.740 -15.293 1.00 88.44 133 ARG A O 1
ATOM 1094 N N . MET A 1 134 ? -2.003 -1.232 -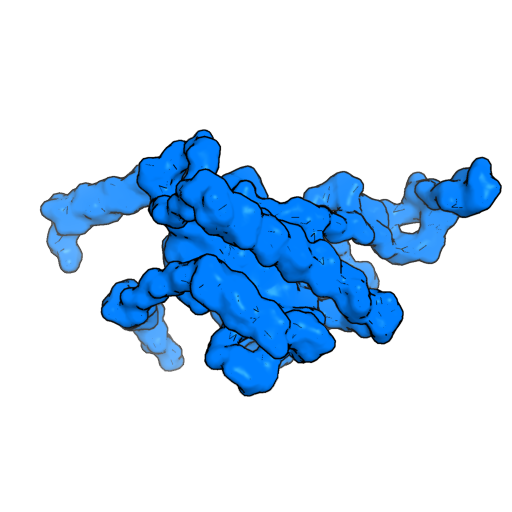15.392 1.00 92.50 134 MET A N 1
ATOM 1095 C CA . MET A 1 134 ? -1.748 -1.376 -13.964 1.00 92.50 134 MET A CA 1
ATOM 1096 C C . MET A 1 134 ? -2.189 -0.124 -13.206 1.00 92.50 134 MET A C 1
ATOM 1098 O O . MET A 1 134 ? -2.129 1.004 -13.699 1.00 92.50 134 MET A O 1
ATOM 1102 N N . LYS A 1 135 ? -2.718 -0.357 -12.011 1.00 94.62 135 LYS A N 1
ATOM 1103 C CA . LYS A 1 135 ? -3.315 0.632 -11.115 1.00 94.62 135 LYS A CA 1
ATOM 1104 C C . LYS A 1 135 ? -2.406 0.913 -9.925 1.00 94.62 135 LYS A C 1
ATOM 1106 O O . LYS A 1 135 ? -2.282 2.060 -9.501 1.00 94.62 135 LYS A O 1
ATOM 1111 N N . GLY A 1 136 ? -1.745 -0.121 -9.416 1.00 96.19 136 GLY A N 1
ATOM 1112 C CA . GLY A 1 136 ? -0.861 -0.027 -8.266 1.00 96.19 136 GLY A CA 1
ATOM 1113 C C . GLY A 1 136 ? -0.127 -1.324 -7.973 1.00 96.19 136 GLY A C 1
ATOM 1114 O O . GLY A 1 136 ? -0.243 -2.303 -8.707 1.00 96.19 136 GLY A O 1
ATOM 1115 N N . ILE A 1 137 ? 0.624 -1.294 -6.882 1.00 97.19 137 ILE A N 1
ATOM 1116 C CA . ILE A 1 137 ? 1.364 -2.406 -6.305 1.00 97.19 137 ILE A CA 1
ATOM 1117 C C . ILE A 1 137 ? 0.784 -2.681 -4.921 1.00 97.19 137 ILE A C 1
ATOM 1119 O O . ILE A 1 137 ? 0.567 -1.755 -4.137 1.00 97.19 137 ILE A O 1
ATOM 1123 N N . VAL A 1 138 ? 0.575 -3.955 -4.619 1.00 98.00 138 VAL A N 1
ATOM 1124 C CA . VAL A 1 138 ? 0.349 -4.458 -3.265 1.00 98.00 138 VAL A CA 1
ATOM 1125 C C . VAL A 1 138 ? 1.611 -5.206 -2.854 1.00 98.00 138 VAL A C 1
ATOM 1127 O O . VAL A 1 138 ? 1.992 -6.184 -3.494 1.00 98.00 138 VAL A O 1
ATOM 1130 N N . ALA A 1 139 ? 2.279 -4.729 -1.812 1.00 97.62 139 ALA A N 1
ATOM 1131 C CA . ALA A 1 139 ? 3.401 -5.406 -1.184 1.00 97.62 139 ALA A CA 1
ATOM 1132 C C . ALA A 1 139 ? 2.880 -6.228 -0.003 1.00 97.62 139 ALA A C 1
ATOM 1134 O O . ALA A 1 139 ? 2.328 -5.661 0.939 1.00 97.62 139 ALA A O 1
ATOM 1135 N N . ARG A 1 140 ? 3.046 -7.550 -0.054 1.00 97.12 140 ARG A N 1
ATOM 1136 C CA . ARG A 1 140 ? 2.857 -8.439 1.094 1.00 97.12 140 ARG A CA 1
ATOM 1137 C C . ARG A 1 140 ? 4.157 -8.497 1.880 1.00 97.12 140 ARG A C 1
ATOM 1139 O O . ARG A 1 140 ? 5.186 -8.862 1.316 1.00 97.12 140 ARG A O 1
ATOM 1146 N N . VAL A 1 141 ? 4.084 -8.186 3.161 1.00 97.00 141 VAL A N 1
ATOM 1147 C CA . VAL A 1 141 ? 5.187 -8.233 4.115 1.00 97.00 141 VAL A CA 1
ATOM 1148 C C . VAL A 1 141 ? 4.899 -9.344 5.108 1.00 97.00 141 VAL A C 1
ATOM 1150 O O . VAL A 1 141 ? 3.818 -9.396 5.696 1.00 97.00 141 VAL A O 1
ATOM 1153 N N . SER A 1 142 ? 5.858 -10.246 5.257 1.00 95.69 142 SER A N 1
ATOM 1154 C CA . SER A 1 142 ? 5.700 -11.474 6.031 1.00 95.69 142 SER A CA 1
ATOM 1155 C C . SER A 1 142 ? 7.008 -11.851 6.716 1.00 95.69 142 SER A C 1
ATOM 1157 O O . SER A 1 142 ? 8.092 -11.522 6.231 1.00 95.69 142 SER A O 1
ATOM 1159 N N . HIS A 1 143 ? 6.894 -12.561 7.831 1.00 95.75 143 HIS A N 1
ATOM 1160 C CA . HIS A 1 143 ? 8.002 -13.170 8.557 1.00 95.75 143 HIS A CA 1
ATOM 1161 C C . HIS A 1 143 ? 7.482 -14.461 9.213 1.00 95.75 143 HIS A C 1
ATOM 1163 O O . HIS A 1 143 ? 6.323 -14.472 9.633 1.00 95.75 143 HIS A O 1
ATOM 1169 N N . PRO A 1 144 ? 8.282 -15.539 9.342 1.00 93.75 144 PRO A N 1
ATOM 1170 C CA . PRO A 1 144 ? 7.818 -16.805 9.922 1.00 93.75 144 PRO A CA 1
ATOM 1171 C C . PRO A 1 144 ? 7.217 -16.693 11.331 1.00 93.75 144 PRO A C 1
ATOM 1173 O O . PRO A 1 144 ? 6.366 -17.496 11.702 1.00 93.75 144 PRO A O 1
ATOM 1176 N N . GLU A 1 145 ? 7.649 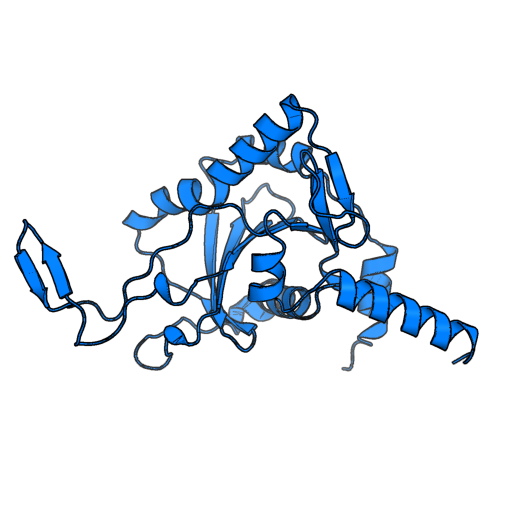-15.701 12.113 1.00 91.94 145 GLU A N 1
ATOM 1177 C CA . GLU A 1 145 ? 7.143 -15.451 13.471 1.00 91.94 145 GLU A CA 1
ATOM 1178 C C . GLU A 1 145 ? 5.970 -14.457 13.529 1.00 91.94 145 GLU A C 1
ATOM 1180 O O . GLU A 1 145 ? 5.354 -14.273 14.581 1.00 91.94 145 GLU A O 1
ATOM 1185 N N . MET A 1 146 ? 5.621 -13.819 12.408 1.00 91.38 146 MET A N 1
ATOM 1186 C CA . MET A 1 146 ? 4.442 -12.960 12.339 1.00 91.38 146 MET A CA 1
ATOM 1187 C C . MET A 1 146 ? 3.178 -13.811 12.215 1.00 91.38 146 MET A C 1
ATOM 1189 O O . MET A 1 146 ? 3.085 -14.714 11.390 1.00 91.38 146 MET A O 1
ATOM 1193 N N . LYS A 1 147 ? 2.158 -13.487 13.017 1.00 86.69 147 LYS A N 1
ATOM 1194 C CA . LYS A 1 147 ? 0.873 -14.210 12.994 1.00 86.69 147 LYS A CA 1
ATOM 1195 C C . LYS A 1 147 ? 0.109 -14.034 11.684 1.00 86.69 147 LYS A C 1
ATOM 1197 O O . LYS A 1 147 ? -0.608 -14.940 11.269 1.00 86.69 147 LYS A O 1
ATOM 1202 N N . HIS A 1 148 ? 0.223 -12.853 11.085 1.00 88.00 148 HIS A N 1
ATOM 1203 C CA . HIS A 1 148 ? -0.512 -12.469 9.892 1.00 88.00 148 HIS A CA 1
ATOM 1204 C C . HIS A 1 148 ? 0.380 -11.644 8.976 1.00 88.00 148 HIS A C 1
ATOM 1206 O O . HIS A 1 148 ? 1.188 -10.838 9.444 1.00 88.00 148 HIS A O 1
ATOM 1212 N N . ASP A 1 149 ? 0.173 -11.826 7.677 1.00 93.50 149 ASP A N 1
ATOM 1213 C CA . ASP A 1 149 ? 0.772 -10.985 6.655 1.00 93.50 149 ASP A CA 1
ATOM 1214 C C . ASP A 1 149 ? 0.235 -9.556 6.738 1.00 93.50 149 ASP A C 1
ATOM 1216 O O . ASP A 1 149 ? -0.945 -9.314 7.019 1.00 93.50 149 ASP A O 1
ATOM 1220 N N . VAL A 1 150 ? 1.108 -8.612 6.417 1.00 96.44 150 VAL A N 1
ATOM 1221 C CA . VAL A 1 150 ? 0.798 -7.187 6.324 1.00 96.44 150 VAL A CA 1
ATOM 1222 C C . VAL A 1 150 ? 0.796 -6.785 4.862 1.00 96.44 150 VAL A C 1
ATOM 1224 O O . VAL A 1 150 ? 1.659 -7.217 4.099 1.00 96.44 150 VAL A O 1
ATOM 1227 N N . PHE A 1 151 ? -0.142 -5.931 4.457 1.00 98.38 151 PHE A N 1
ATOM 1228 C CA . PHE A 1 151 ? -0.196 -5.452 3.078 1.00 98.38 151 PHE A CA 1
ATOM 1229 C C . PHE A 1 151 ? -0.009 -3.945 3.022 1.00 98.38 151 PHE A C 1
ATOM 1231 O O . PHE A 1 151 ? -0.712 -3.192 3.688 1.00 98.38 151 PHE A O 1
ATOM 1238 N N . ILE A 1 152 ? 0.920 -3.497 2.188 1.00 98.56 152 ILE A N 1
ATOM 1239 C CA . ILE A 1 152 ? 1.160 -2.079 1.927 1.00 98.56 152 ILE A CA 1
ATOM 1240 C C . ILE A 1 152 ? 0.819 -1.820 0.476 1.00 98.56 152 ILE A C 1
ATOM 1242 O O . ILE A 1 152 ? 1.307 -2.501 -0.425 1.00 98.56 152 ILE A O 1
ATOM 1246 N N . VAL A 1 153 ? -0.044 -0.841 0.239 1.00 98.56 153 VAL A N 1
ATOM 1247 C CA . VAL A 1 153 ? -0.582 -0.588 -1.094 1.00 98.56 153 VAL A CA 1
ATOM 1248 C C . VAL A 1 153 ? -0.114 0.765 -1.581 1.00 98.56 153 VAL A C 1
ATOM 1250 O O . VAL A 1 153 ? -0.288 1.772 -0.896 1.00 98.56 153 VAL A O 1
ATOM 1253 N N . LYS A 1 154 ? 0.449 0.786 -2.789 1.00 97.94 154 LYS A N 1
ATOM 1254 C CA . LYS A 1 154 ? 0.859 2.007 -3.477 1.00 97.94 154 LYS A CA 1
ATOM 1255 C C . LYS A 1 154 ? 0.260 2.055 -4.868 1.00 97.94 154 LYS A C 1
ATOM 1257 O O . LYS A 1 154 ? 0.499 1.191 -5.703 1.00 97.94 154 LYS A O 1
ATOM 1262 N N . VAL A 1 155 ? -0.496 3.100 -5.146 1.00 96.81 155 VAL A N 1
ATOM 1263 C CA . VAL A 1 155 ? -0.936 3.446 -6.492 1.00 96.81 155 VAL A CA 1
ATOM 1264 C C . VAL A 1 155 ? 0.282 3.715 -7.368 1.00 96.81 155 VAL A C 1
ATOM 1266 O O . VAL A 1 155 ? 1.238 4.354 -6.933 1.00 96.81 155 VAL A O 1
ATOM 1269 N N . LEU A 1 156 ? 0.209 3.296 -8.628 1.00 93.56 156 LEU A N 1
ATOM 1270 C CA . LEU A 1 156 ? 1.166 3.647 -9.668 1.00 93.56 156 LEU A CA 1
ATOM 1271 C C . LEU A 1 156 ? 0.533 4.693 -10.593 1.00 93.56 156 LEU A C 1
ATOM 1273 O O . LEU A 1 156 ? -0.271 4.353 -11.465 1.00 93.56 156 LEU A O 1
ATOM 1277 N N . PRO A 1 157 ? 0.852 5.989 -10.420 1.00 89.06 157 PRO A N 1
ATOM 1278 C CA . PRO A 1 157 ? 0.418 7.011 -11.360 1.00 89.06 157 PRO A CA 1
ATOM 1279 C C . PRO A 1 157 ? 0.965 6.724 -12.760 1.00 89.06 157 PRO A C 1
ATOM 1281 O O . PRO A 1 157 ? 2.103 6.287 -12.904 1.00 89.06 157 PRO A O 1
ATOM 1284 N N . ARG A 1 158 ? 0.207 7.063 -13.810 1.00 84.44 158 ARG A N 1
ATOM 1285 C CA . ARG A 1 158 ? 0.694 6.912 -15.195 1.00 84.44 158 ARG A CA 1
ATOM 1286 C C . ARG A 1 158 ? 1.987 7.686 -15.458 1.00 84.44 158 ARG A C 1
ATOM 1288 O O . ARG A 1 158 ? 2.808 7.226 -16.231 1.00 84.44 158 ARG A O 1
ATOM 1295 N N . SER A 1 159 ? 2.187 8.825 -14.792 1.00 84.62 159 SER A N 1
ATOM 1296 C CA . SER A 1 159 ? 3.424 9.617 -14.875 1.00 84.62 159 SER A CA 1
ATOM 1297 C C . SER A 1 159 ? 4.666 8.874 -14.383 1.00 84.62 159 SER A C 1
ATOM 1299 O O . SER A 1 159 ? 5.781 9.273 -14.697 1.00 84.62 159 SER A O 1
ATOM 1301 N N . ASN A 1 160 ? 4.479 7.824 -13.585 1.00 85.69 160 ASN A N 1
ATOM 1302 C CA . ASN A 1 160 ? 5.558 7.022 -13.028 1.00 85.69 160 ASN A CA 1
ATOM 1303 C C . ASN A 1 160 ? 5.885 5.807 -13.899 1.00 85.69 160 ASN A C 1
ATOM 1305 O O . ASN A 1 160 ? 6.760 5.028 -13.532 1.00 85.69 160 ASN A O 1
ATOM 1309 N N . VAL A 1 161 ? 5.179 5.634 -15.015 1.00 85.06 161 VAL A N 1
ATOM 1310 C CA . VAL A 1 161 ? 5.368 4.542 -15.960 1.00 85.06 161 VAL A CA 1
ATOM 1311 C C . VAL A 1 161 ? 5.866 5.137 -17.266 1.00 85.06 161 VAL A C 1
ATOM 1313 O O . VAL A 1 161 ? 5.210 5.990 -17.861 1.00 85.06 161 VAL A O 1
ATOM 1316 N N . MET A 1 162 ? 7.016 4.665 -17.725 1.00 82.50 162 MET A N 1
ATOM 1317 C CA . MET A 1 162 ? 7.556 4.990 -19.037 1.00 82.50 162 MET A CA 1
ATOM 1318 C C . MET A 1 162 ? 7.606 3.715 -19.870 1.00 82.50 162 MET A C 1
ATOM 1320 O O . MET A 1 162 ? 8.241 2.741 -19.475 1.00 82.50 162 MET A O 1
ATOM 1324 N N . GLN A 1 163 ? 6.909 3.726 -21.004 1.00 78.81 163 GLN A N 1
ATOM 1325 C CA . GLN A 1 163 ? 6.840 2.614 -21.948 1.00 78.81 163 GLN A CA 1
ATOM 1326 C C . GLN A 1 163 ? 6.899 3.131 -23.384 1.00 78.81 163 GLN A C 1
ATOM 1328 O O . GLN A 1 163 ? 6.404 4.220 -23.688 1.00 78.81 163 GLN A O 1
ATOM 1333 N N . GLY A 1 164 ? 7.443 2.306 -24.276 1.00 72.00 164 GLY A N 1
ATOM 1334 C CA . GLY A 1 164 ? 7.392 2.525 -25.718 1.00 72.00 164 GLY A CA 1
ATOM 1335 C C . GLY A 1 164 ? 8.615 3.220 -26.324 1.00 72.00 164 GLY A C 1
ATOM 1336 O O . GLY A 1 164 ? 9.398 3.905 -25.670 1.00 72.00 164 GLY A O 1
ATOM 1337 N N . LYS A 1 165 ? 8.747 3.052 -27.646 1.00 64.19 165 LYS A N 1
ATOM 1338 C CA . LYS A 1 165 ? 9.947 3.379 -28.443 1.00 64.19 165 LYS A CA 1
ATOM 1339 C C . LYS A 1 165 ? 10.214 4.879 -28.650 1.00 64.19 165 LYS A C 1
ATOM 1341 O O . LYS A 1 165 ? 11.223 5.235 -29.249 1.00 64.19 165 LYS A O 1
ATOM 1346 N N . ALA A 1 166 ? 9.314 5.753 -28.197 1.00 72.19 166 ALA A N 1
ATOM 1347 C CA . ALA A 1 166 ? 9.443 7.207 -28.340 1.00 72.19 166 ALA A CA 1
ATOM 1348 C C . ALA A 1 166 ? 10.091 7.891 -27.117 1.00 72.19 166 ALA A C 1
ATOM 1350 O O . ALA A 1 166 ? 10.252 9.110 -27.119 1.00 72.19 166 ALA A O 1
ATOM 1351 N N . GLY A 1 167 ? 10.451 7.133 -26.075 1.00 78.56 167 GLY A N 1
ATOM 1352 C CA . GLY A 1 167 ? 11.147 7.659 -24.901 1.00 78.56 167 GLY A CA 1
ATOM 1353 C C . GLY A 1 167 ? 12.640 7.885 -25.148 1.00 78.56 167 GLY A C 1
ATOM 1354 O O . GLY A 1 167 ? 13.272 7.167 -25.926 1.00 78.56 167 GLY A O 1
ATOM 1355 N N . TRP A 1 168 ? 13.222 8.854 -24.440 1.00 85.94 168 TRP A N 1
ATOM 1356 C CA . TRP A 1 168 ? 14.670 9.060 -24.363 1.00 85.94 168 TRP A CA 1
ATOM 1357 C C . TRP A 1 168 ? 15.140 8.887 -22.917 1.00 85.94 168 TRP A C 1
ATOM 1359 O O . TRP A 1 168 ? 14.474 9.339 -21.988 1.00 85.94 168 TRP A O 1
ATOM 1369 N N . MET A 1 169 ? 16.307 8.278 -22.719 1.00 87.88 169 MET A N 1
ATOM 1370 C CA . MET A 1 169 ? 17.015 8.289 -21.438 1.00 87.88 169 MET A CA 1
ATOM 1371 C C . MET A 1 169 ? 18.165 9.279 -21.482 1.00 87.88 169 MET A C 1
ATOM 1373 O O . MET A 1 169 ? 18.768 9.502 -22.529 1.00 87.88 169 MET A O 1
ATOM 1377 N N . LEU A 1 170 ? 18.522 9.816 -20.322 1.00 89.62 170 LEU A N 1
ATOM 1378 C CA . LEU A 1 170 ? 19.747 10.582 -20.157 1.00 89.62 170 LEU A CA 1
ATOM 1379 C C . LEU A 1 170 ? 20.839 9.656 -19.606 1.00 89.62 170 LEU A C 1
ATOM 1381 O O . LEU A 1 170 ? 20.749 9.206 -18.466 1.00 89.62 170 LEU A O 1
ATOM 1385 N N . ARG A 1 171 ? 21.874 9.368 -20.402 1.00 90.50 171 ARG A N 1
ATOM 1386 C CA . ARG A 1 171 ? 23.062 8.609 -19.970 1.00 90.50 171 ARG A CA 1
ATOM 1387 C C . ARG A 1 171 ? 24.309 9.452 -20.220 1.00 90.50 171 ARG A C 1
ATOM 1389 O O . ARG A 1 171 ? 24.541 9.899 -21.341 1.00 90.50 171 ARG A O 1
ATOM 1396 N N . SER A 1 172 ? 25.084 9.720 -19.168 1.00 92.12 172 SER A N 1
ATOM 1397 C CA . SER A 1 172 ? 26.314 10.532 -19.232 1.00 92.12 172 SER A CA 1
ATOM 1398 C C . SER A 1 172 ? 26.132 11.879 -19.957 1.00 92.12 172 SER A C 1
ATOM 1400 O O . SER A 1 172 ? 26.957 12.273 -20.778 1.00 92.12 172 SER A O 1
ATOM 1402 N N . GLY A 1 173 ? 25.013 12.565 -19.690 1.00 92.25 173 GLY A N 1
ATOM 1403 C CA . GLY A 1 173 ? 24.692 13.872 -20.279 1.00 92.25 173 GLY A CA 1
ATOM 1404 C C . GLY A 1 173 ? 24.201 13.841 -21.732 1.00 92.25 173 GLY A C 1
ATOM 1405 O O . GLY A 1 173 ? 24.044 14.902 -22.330 1.00 92.25 173 GLY A O 1
ATOM 1406 N N . LYS A 1 174 ? 23.947 12.662 -22.314 1.00 93.25 174 LYS A N 1
ATOM 1407 C CA . LYS A 1 174 ? 23.420 12.510 -23.679 1.00 93.25 174 LYS A CA 1
ATOM 1408 C C . LYS A 1 174 ? 22.044 11.859 -23.667 1.00 93.25 174 LYS A C 1
ATOM 1410 O O . LYS A 1 174 ? 21.824 10.895 -22.931 1.00 93.25 174 LYS A O 1
ATOM 1415 N N . PHE A 1 175 ? 21.142 12.366 -24.506 1.00 91.69 175 PHE A N 1
ATOM 1416 C CA . PHE A 1 175 ? 19.893 11.674 -24.806 1.00 91.69 175 PHE A CA 1
ATOM 1417 C C . PHE A 1 175 ? 20.196 10.434 -25.646 1.00 91.69 175 PHE A C 1
ATOM 1419 O O . PHE A 1 175 ? 20.836 10.525 -26.694 1.00 91.69 175 PHE A O 1
ATOM 1426 N N . VAL A 1 176 ? 19.745 9.281 -25.171 1.00 90.12 176 VAL A N 1
ATOM 1427 C CA . VAL A 1 176 ? 19.816 7.996 -25.869 1.00 90.12 176 VAL A CA 1
ATOM 1428 C C . VAL A 1 176 ? 18.403 7.422 -26.007 1.00 90.12 176 VAL A C 1
ATOM 1430 O O . VAL A 1 176 ? 17.551 7.738 -25.174 1.00 90.12 176 VAL A O 1
ATOM 1433 N N . PRO A 1 177 ? 18.117 6.595 -27.027 1.00 88.69 177 PRO A N 1
ATOM 1434 C CA . PRO A 1 177 ? 16.822 5.927 -27.140 1.00 88.69 177 PRO A CA 1
ATOM 1435 C C . PRO A 1 177 ? 16.503 5.108 -25.887 1.00 88.69 177 PRO A C 1
ATOM 1437 O O . PRO A 1 177 ? 17.400 4.477 -25.330 1.00 88.69 177 PRO A O 1
ATOM 1440 N N . PHE A 1 178 ? 15.245 5.115 -25.447 1.00 87.38 178 PHE A N 1
ATOM 1441 C CA . PHE A 1 178 ? 14.770 4.203 -24.410 1.00 87.38 178 PHE A CA 1
ATOM 1442 C C . PHE A 1 178 ? 14.822 2.760 -24.928 1.00 87.38 178 PHE A C 1
ATOM 1444 O O . PHE A 1 178 ? 14.220 2.451 -25.955 1.00 87.38 178 PHE A O 1
ATOM 1451 N N . ASP A 1 179 ? 15.589 1.914 -24.239 1.00 82.81 179 ASP A N 1
ATOM 1452 C CA . ASP A 1 179 ? 15.949 0.553 -24.652 1.00 82.81 179 ASP A CA 1
ATOM 1453 C C . ASP A 1 179 ? 15.391 -0.534 -23.718 1.00 82.81 179 ASP A C 1
ATOM 1455 O O . ASP A 1 179 ? 15.695 -1.706 -23.911 1.00 82.81 179 ASP A O 1
ATOM 1459 N N . ALA A 1 180 ? 14.567 -0.154 -22.736 1.00 83.56 180 ALA A N 1
ATOM 1460 C CA . ALA A 1 180 ? 13.854 -1.073 -21.852 1.00 83.56 180 ALA A CA 1
ATOM 1461 C C . ALA A 1 180 ? 12.382 -1.213 -22.272 1.00 83.56 180 ALA A C 1
ATOM 1463 O O . ALA A 1 180 ? 11.807 -0.295 -22.861 1.00 83.56 180 ALA A O 1
ATOM 1464 N N . ASP A 1 181 ? 11.751 -2.331 -21.915 1.00 80.69 181 ASP A N 1
ATOM 1465 C CA . ASP A 1 181 ? 10.335 -2.583 -22.222 1.00 80.69 181 ASP A CA 1
ATOM 1466 C C . ASP A 1 181 ? 9.410 -1.673 -21.400 1.00 80.69 181 ASP A C 1
ATOM 1468 O O . ASP A 1 181 ? 8.453 -1.072 -21.905 1.00 80.69 181 ASP A O 1
ATOM 1472 N N . ALA A 1 182 ? 9.759 -1.484 -20.126 1.00 81.75 182 ALA A N 1
ATOM 1473 C CA . ALA A 1 182 ? 9.128 -0.528 -19.232 1.00 81.75 182 ALA A CA 1
ATOM 1474 C C . ALA A 1 182 ? 10.110 -0.034 -18.165 1.00 81.75 182 ALA A C 1
ATOM 1476 O O . ALA A 1 182 ? 10.980 -0.764 -17.695 1.00 81.75 182 ALA A O 1
ATOM 1477 N N . ALA A 1 183 ? 9.928 1.210 -17.731 1.00 85.62 183 ALA A N 1
ATOM 1478 C CA . ALA A 1 183 ? 10.562 1.748 -16.537 1.00 85.62 183 ALA A CA 1
ATOM 1479 C C . ALA A 1 183 ? 9.481 2.269 -15.599 1.00 85.62 183 ALA A C 1
ATOM 1481 O O . ALA A 1 183 ? 8.555 2.968 -16.019 1.00 85.62 183 ALA A O 1
ATOM 1482 N N . ILE A 1 184 ? 9.609 1.921 -14.321 1.00 88.38 184 ILE A N 1
ATOM 1483 C CA . ILE A 1 184 ? 8.637 2.283 -13.297 1.00 88.38 184 ILE A CA 1
ATOM 1484 C C . ILE A 1 184 ? 9.320 3.022 -12.158 1.00 88.38 184 ILE A C 1
ATOM 1486 O O . ILE A 1 184 ? 10.413 2.665 -11.723 1.00 88.38 184 ILE A O 1
ATOM 1490 N N . ARG A 1 185 ? 8.646 4.048 -11.647 1.00 90.06 185 ARG A N 1
ATOM 1491 C CA . ARG A 1 185 ? 9.032 4.738 -10.420 1.00 90.06 185 ARG A CA 1
ATOM 1492 C C . ARG A 1 185 ? 8.008 4.443 -9.334 1.00 90.06 185 ARG A C 1
ATOM 1494 O O . ARG A 1 185 ? 6.915 5.007 -9.338 1.00 90.06 185 ARG A O 1
ATOM 1501 N N . ILE A 1 186 ? 8.360 3.591 -8.380 1.00 92.50 186 ILE A N 1
ATOM 1502 C CA . ILE A 1 186 ? 7.498 3.340 -7.222 1.00 92.50 186 ILE A CA 1
ATOM 1503 C C . ILE A 1 186 ? 7.475 4.611 -6.352 1.00 92.50 186 ILE A C 1
ATOM 1505 O O . ILE A 1 186 ? 8.541 5.155 -6.054 1.00 92.50 186 ILE A O 1
ATOM 1509 N N . PRO A 1 187 ? 6.293 5.141 -5.987 1.00 93.44 187 PRO A N 1
ATOM 1510 C CA . PRO A 1 187 ? 6.215 6.281 -5.081 1.00 93.44 187 PRO A CA 1
ATOM 1511 C C . PRO A 1 187 ? 6.770 5.938 -3.692 1.00 93.44 187 PRO A C 1
ATOM 1513 O O . PRO A 1 187 ? 6.540 4.842 -3.178 1.00 93.44 187 PRO A O 1
ATOM 1516 N N . SER A 1 188 ? 7.487 6.870 -3.067 1.00 91.25 188 SER A N 1
ATOM 1517 C CA . SER A 1 188 ? 8.038 6.686 -1.719 1.00 91.25 188 SER A CA 1
ATOM 1518 C C . SER A 1 188 ? 7.055 7.073 -0.613 1.00 91.25 188 SER A C 1
ATOM 1520 O O . SER A 1 188 ? 7.225 6.627 0.511 1.00 91.25 188 SER A O 1
ATOM 1522 N N . ASP A 1 189 ? 5.998 7.832 -0.919 1.00 95.06 189 ASP A N 1
ATOM 1523 C CA . ASP A 1 189 ? 4.990 8.250 0.059 1.00 95.06 189 ASP A CA 1
ATOM 1524 C C . ASP A 1 189 ? 4.208 7.068 0.647 1.00 95.06 189 ASP A C 1
ATOM 1526 O O . ASP A 1 189 ? 3.973 6.051 -0.019 1.00 95.06 189 ASP A O 1
ATOM 1530 N N . ASN A 1 190 ? 3.786 7.223 1.901 1.00 97.12 190 ASN A N 1
ATOM 1531 C CA . ASN A 1 190 ? 2.855 6.315 2.562 1.00 97.12 190 ASN A CA 1
ATOM 1532 C C . ASN A 1 190 ? 1.454 6.539 1.991 1.00 97.12 190 ASN A C 1
ATOM 1534 O O . ASN A 1 190 ? 1.005 7.678 1.865 1.00 97.12 190 ASN A O 1
ATOM 1538 N N . GLN A 1 191 ? 0.754 5.459 1.640 1.00 97.62 191 GLN A N 1
ATOM 1539 C CA . GLN A 1 191 ? -0.564 5.559 1.009 1.00 97.62 191 GLN A CA 1
ATOM 1540 C C . GLN A 1 191 ? -1.607 4.766 1.779 1.00 97.62 191 GLN A C 1
ATOM 1542 O O . GLN A 1 191 ? -2.476 5.375 2.400 1.00 97.62 191 GLN A O 1
ATOM 1547 N N . LEU A 1 192 ? -1.509 3.435 1.768 1.00 98.44 192 LEU A N 1
ATOM 1548 C CA . LEU A 1 192 ? -2.398 2.558 2.525 1.00 98.44 192 LEU A CA 1
ATOM 1549 C C . LEU A 1 192 ? -1.584 1.452 3.196 1.00 98.44 192 LEU A C 1
ATOM 1551 O O . LEU A 1 192 ? -0.710 0.851 2.565 1.00 98.44 192 LEU A O 1
ATOM 1555 N N . LEU A 1 193 ? -1.921 1.164 4.447 1.00 98.62 193 LEU A N 1
ATOM 1556 C CA . LEU A 1 193 ? -1.429 0.019 5.207 1.00 98.62 193 LEU A CA 1
ATOM 1557 C C . LEU A 1 193 ? -2.630 -0.817 5.622 1.00 98.62 193 LEU A C 1
ATOM 1559 O O . LEU A 1 193 ? -3.612 -0.274 6.114 1.00 98.62 193 LEU A O 1
ATOM 1563 N N . ILE A 1 194 ? -2.555 -2.125 5.438 1.00 98.38 194 ILE A N 1
ATOM 1564 C CA . ILE A 1 194 ? -3.619 -3.052 5.796 1.00 98.38 194 ILE A CA 1
ATOM 1565 C C . ILE A 1 194 ? -3.063 -4.043 6.810 1.00 98.38 194 ILE A C 1
ATOM 1567 O O . ILE A 1 194 ? -2.141 -4.806 6.504 1.00 98.38 194 ILE A O 1
ATOM 1571 N N . LEU A 1 195 ? -3.642 -4.005 8.008 1.00 96.94 195 LEU A N 1
ATOM 1572 C CA . LEU A 1 195 ? -3.341 -4.884 9.129 1.00 96.94 195 LEU A CA 1
ATOM 1573 C C . LEU A 1 195 ? -4.588 -5.712 9.416 1.00 96.94 195 LEU A C 1
ATOM 1575 O O . LEU A 1 195 ? -5.599 -5.179 9.860 1.00 96.94 195 LEU A O 1
ATOM 1579 N N . ASP A 1 196 ? -4.511 -7.014 9.151 1.00 93.50 196 ASP A N 1
ATOM 1580 C CA . ASP A 1 196 ? -5.629 -7.943 9.330 1.00 93.50 196 ASP A CA 1
ATOM 1581 C C . ASP A 1 196 ? -6.929 -7.464 8.639 1.00 93.50 196 ASP A C 1
ATOM 1583 O O . ASP A 1 196 ? -7.035 -7.555 7.409 1.00 93.50 196 ASP A O 1
ATOM 1587 N N . GLN A 1 197 ? -7.885 -6.933 9.411 1.00 93.62 197 GLN A N 1
ATOM 1588 C CA . GLN A 1 197 ? -9.187 -6.439 8.949 1.00 93.62 197 GLN A CA 1
ATOM 1589 C C . GLN A 1 197 ? -9.258 -4.912 8.804 1.00 93.62 197 GLN A C 1
ATOM 1591 O O . GLN A 1 197 ? -10.259 -4.398 8.300 1.00 93.62 197 GLN A O 1
ATOM 1596 N N . ASP A 1 198 ? -8.218 -4.183 9.206 1.00 97.12 198 ASP A N 1
ATOM 1597 C CA . ASP A 1 198 ? -8.169 -2.724 9.163 1.00 97.12 198 ASP A CA 1
ATOM 1598 C C . ASP A 1 198 ? -7.281 -2.209 8.037 1.00 97.12 198 ASP A C 1
ATOM 1600 O O . ASP A 1 198 ? -6.228 -2.761 7.723 1.00 97.12 198 ASP A O 1
ATOM 1604 N N . MET A 1 199 ? -7.696 -1.088 7.461 1.00 97.94 199 MET A N 1
ATOM 1605 C CA . MET A 1 199 ? -6.952 -0.314 6.483 1.00 97.94 199 MET A CA 1
ATOM 1606 C C . MET A 1 199 ? -6.705 1.091 7.025 1.00 97.94 199 MET A C 1
ATOM 1608 O O . MET A 1 199 ? -7.637 1.881 7.173 1.00 97.94 199 MET A O 1
ATOM 1612 N N . TYR A 1 200 ? -5.441 1.415 7.264 1.00 97.94 200 TYR A N 1
ATOM 1613 C CA . TYR A 1 200 ? -4.965 2.746 7.617 1.00 97.94 200 TYR A CA 1
ATOM 1614 C C . TYR A 1 200 ? -4.694 3.560 6.353 1.00 97.94 200 TYR A C 1
ATOM 1616 O O . TYR A 1 200 ? -4.026 3.107 5.419 1.00 97.94 200 TYR A O 1
ATOM 1624 N N . VAL A 1 201 ? -5.236 4.773 6.328 1.00 96.94 201 VAL A N 1
ATOM 1625 C CA . VAL A 1 201 ? -5.359 5.625 5.147 1.00 96.94 201 VAL A CA 1
ATOM 1626 C C . VAL A 1 201 ? -4.507 6.874 5.340 1.00 96.94 201 VAL A C 1
ATOM 1628 O O . VAL A 1 201 ? -4.941 7.858 5.931 1.00 96.94 201 VAL A O 1
ATOM 1631 N N . PHE A 1 202 ? -3.292 6.848 4.794 1.00 96.06 202 PHE A N 1
ATOM 1632 C CA . PHE A 1 202 ? -2.378 7.998 4.776 1.00 96.06 202 PHE A CA 1
ATOM 1633 C C . PHE A 1 202 ? -2.735 8.975 3.651 1.00 96.06 202 PHE A C 1
ATOM 1635 O O . PHE A 1 202 ? -2.391 10.153 3.696 1.00 96.06 202 PHE A O 1
ATOM 1642 N N . SER A 1 203 ? -3.448 8.495 2.623 1.00 95.06 203 SER A N 1
ATOM 1643 C CA . SER A 1 203 ? -3.944 9.333 1.538 1.00 95.06 203 SER A CA 1
ATOM 1644 C C . SER A 1 203 ? -5.320 8.895 1.039 1.00 95.06 203 SER A C 1
ATOM 1646 O O . SER A 1 203 ? -5.460 7.898 0.326 1.00 95.06 203 SER A O 1
ATOM 1648 N N . GLN A 1 204 ? -6.340 9.707 1.330 1.00 93.88 204 GLN A N 1
ATOM 1649 C CA . GLN A 1 204 ? -7.713 9.482 0.854 1.00 93.88 204 GLN A CA 1
ATOM 1650 C C . GLN A 1 204 ? -7.790 9.453 -0.678 1.00 93.88 204 GLN A C 1
ATOM 1652 O O . GLN A 1 204 ? -8.481 8.626 -1.271 1.00 93.88 204 GLN A O 1
ATOM 1657 N N . ALA A 1 205 ? -7.028 10.334 -1.337 1.00 93.94 205 ALA A N 1
ATOM 1658 C CA . ALA A 1 205 ? -6.960 10.388 -2.791 1.00 93.94 205 ALA A CA 1
ATOM 1659 C C . ALA A 1 205 ? -6.422 9.075 -3.376 1.00 93.94 205 ALA A C 1
ATOM 1661 O O . ALA A 1 205 ? -6.922 8.605 -4.398 1.00 93.94 205 ALA A O 1
ATOM 1662 N N . ARG A 1 206 ? -5.433 8.454 -2.717 1.00 96.12 206 ARG A N 1
ATOM 1663 C CA . ARG A 1 206 ? -4.872 7.166 -3.143 1.00 96.12 206 ARG A CA 1
ATOM 1664 C C . ARG A 1 206 ? -5.803 6.004 -2.833 1.00 96.12 206 ARG A C 1
ATOM 1666 O O . ARG A 1 206 ? -5.900 5.118 -3.672 1.00 96.12 206 ARG A O 1
ATOM 1673 N N . LEU A 1 207 ? -6.558 6.044 -1.733 1.00 96.19 207 LEU A N 1
ATOM 1674 C CA . LEU A 1 207 ? -7.635 5.083 -1.473 1.00 96.19 207 LEU A CA 1
ATOM 1675 C C . LEU A 1 207 ? -8.688 5.104 -2.585 1.00 96.19 207 LEU A C 1
ATOM 1677 O O . LEU A 1 207 ? -8.957 4.072 -3.203 1.00 96.19 207 LEU A O 1
ATOM 1681 N N . LYS A 1 208 ? -9.215 6.289 -2.911 1.00 95.25 208 LYS A N 1
ATOM 1682 C CA . LYS A 1 208 ? -10.179 6.455 -4.005 1.00 95.25 208 LYS A CA 1
ATOM 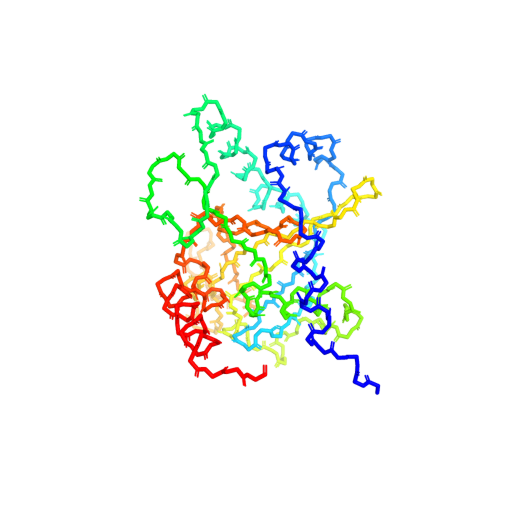1683 C C . LYS A 1 208 ? -9.582 6.027 -5.340 1.00 95.25 208 LYS A C 1
ATOM 1685 O O . LYS A 1 208 ? -10.223 5.317 -6.110 1.00 95.25 208 LYS A O 1
ATOM 1690 N N . GLN A 1 209 ? -8.336 6.407 -5.613 1.00 95.56 209 GLN A N 1
ATOM 1691 C CA . GLN A 1 209 ? -7.677 6.029 -6.855 1.00 95.56 209 GLN A CA 1
ATOM 1692 C C . GLN A 1 209 ? -7.433 4.525 -6.944 1.00 95.56 209 GLN A C 1
ATOM 1694 O O . GLN A 1 209 ? -7.592 4.012 -8.042 1.00 95.56 209 GLN A O 1
ATOM 1699 N N . MET A 1 210 ? -7.065 3.838 -5.855 1.00 96.88 210 MET A N 1
ATOM 1700 C CA . MET A 1 210 ? -6.720 2.412 -5.828 1.00 96.88 210 MET A CA 1
ATOM 1701 C C . MET A 1 210 ? -7.946 1.506 -5.768 1.00 96.88 210 MET A C 1
ATOM 1703 O O . MET A 1 210 ? -8.004 0.541 -6.519 1.00 96.88 210 MET A O 1
ATOM 1707 N N . PHE A 1 211 ? -8.932 1.821 -4.931 1.00 96.88 211 PHE A N 1
ATOM 1708 C CA . PHE A 1 211 ? -10.064 0.939 -4.621 1.00 96.88 211 PHE A CA 1
ATOM 1709 C C . PHE A 1 211 ? -11.432 1.586 -4.835 1.00 96.88 211 PHE A C 1
ATOM 1711 O O . PHE A 1 211 ? -12.441 0.993 -4.470 1.00 96.88 211 PHE A O 1
ATOM 1718 N N . SER A 1 212 ? -11.485 2.778 -5.441 1.00 94.56 212 SER A N 1
ATOM 1719 C CA . SER A 1 212 ? -12.740 3.476 -5.753 1.00 94.56 212 SER A CA 1
ATOM 1720 C C . SER A 1 212 ? -13.632 3.704 -4.529 1.00 94.56 212 SER A C 1
ATOM 1722 O O . SER A 1 212 ? -14.848 3.765 -4.656 1.00 94.56 212 SER A O 1
ATOM 1724 N N . TYR A 1 213 ? -13.021 3.843 -3.350 1.00 94.00 213 TYR A N 1
ATOM 1725 C CA . TYR A 1 213 ? -13.720 4.064 -2.090 1.00 94.00 213 TYR A CA 1
ATOM 1726 C C . TYR A 1 213 ? -13.610 5.523 -1.644 1.00 94.00 213 TYR A C 1
ATOM 1728 O O . TYR A 1 213 ? -12.524 6.106 -1.658 1.00 94.00 213 TYR A O 1
ATOM 1736 N N . ASP A 1 214 ? -14.745 6.105 -1.264 1.00 89.75 214 ASP A N 1
ATOM 1737 C CA . ASP A 1 214 ? -14.892 7.500 -0.853 1.00 89.75 214 ASP A CA 1
ATOM 1738 C C . ASP A 1 214 ? -15.764 7.581 0.406 1.00 89.75 214 ASP A C 1
ATOM 1740 O O . ASP A 1 214 ? -16.839 6.980 0.460 1.00 89.75 214 ASP A O 1
ATOM 1744 N N . ALA A 1 215 ? -15.312 8.339 1.410 1.00 79.50 215 ALA A N 1
ATOM 1745 C CA . ALA A 1 215 ? -15.997 8.454 2.698 1.00 79.50 215 ALA A CA 1
ATOM 1746 C C . ALA A 1 215 ? -17.428 8.986 2.548 1.00 79.50 215 ALA A C 1
ATOM 1748 O O . ALA A 1 215 ? -18.353 8.476 3.175 1.00 79.50 215 ALA A O 1
ATOM 1749 N N . LYS A 1 216 ? -17.642 10.001 1.700 1.00 79.88 216 LYS A N 1
ATOM 1750 C CA . LYS A 1 216 ? -18.961 10.628 1.537 1.00 79.88 216 LYS A CA 1
ATOM 1751 C C . LYS A 1 216 ? -19.930 9.661 0.875 1.00 79.88 216 LYS A C 1
ATOM 1753 O O . LYS A 1 216 ? -21.071 9.541 1.320 1.00 79.88 216 LYS A O 1
ATOM 1758 N N . GLU A 1 217 ? -19.474 8.963 -0.161 1.00 81.88 217 GLU A N 1
ATOM 1759 C CA . GLU A 1 217 ? -20.267 7.940 -0.849 1.00 81.88 217 GLU A CA 1
ATOM 1760 C C . GLU A 1 217 ? -20.628 6.791 0.108 1.00 81.88 217 GLU A C 1
ATOM 1762 O O . GLU A 1 217 ? -21.792 6.383 0.158 1.00 81.88 217 GLU A O 1
ATOM 1767 N N . ALA A 1 218 ? -19.678 6.348 0.939 1.00 76.38 218 ALA A N 1
ATOM 1768 C CA . ALA A 1 218 ? -19.889 5.304 1.941 1.00 76.38 218 ALA A CA 1
ATOM 1769 C C . ALA A 1 218 ? -20.905 5.712 3.023 1.00 76.38 218 ALA A C 1
ATOM 1771 O O . ALA A 1 218 ? -21.854 4.973 3.284 1.00 76.38 218 ALA A O 1
ATOM 1772 N N . ILE A 1 219 ? -20.785 6.915 3.596 1.00 78.44 219 ILE A N 1
ATOM 1773 C CA . ILE A 1 219 ? -21.731 7.430 4.606 1.00 78.44 219 ILE A CA 1
ATOM 1774 C C . ILE A 1 219 ? -23.148 7.527 4.029 1.00 78.44 219 ILE A C 1
ATOM 1776 O O . ILE A 1 219 ? -24.127 7.191 4.700 1.00 78.44 219 ILE A O 1
ATOM 1780 N N . ILE A 1 220 ? -23.285 7.994 2.783 1.00 77.44 220 ILE A N 1
ATOM 1781 C CA . ILE A 1 220 ? -24.585 8.076 2.103 1.00 77.44 220 ILE A CA 1
ATOM 1782 C C . ILE A 1 220 ? -25.163 6.674 1.890 1.00 77.44 220 ILE A C 1
ATOM 1784 O O . ILE A 1 220 ? -26.358 6.472 2.115 1.00 77.44 220 ILE A O 1
ATOM 1788 N N . ALA A 1 221 ? -24.341 5.708 1.476 1.00 76.38 221 ALA A N 1
ATOM 1789 C CA . ALA A 1 221 ? -24.765 4.324 1.301 1.00 76.38 221 ALA A CA 1
ATOM 1790 C C . ALA A 1 221 ? -25.237 3.704 2.626 1.00 76.38 221 ALA A C 1
ATOM 1792 O O . ALA A 1 221 ? -26.334 3.150 2.677 1.00 76.38 221 ALA A O 1
ATOM 1793 N N . GLU A 1 222 ? -24.482 3.871 3.716 1.00 77.50 222 GLU A N 1
ATOM 1794 C CA . GLU A 1 222 ? -24.863 3.367 5.041 1.00 77.50 222 GLU A CA 1
ATOM 1795 C C . GLU A 1 222 ? -26.183 3.976 5.537 1.00 77.50 222 GLU A C 1
ATOM 1797 O O . GLU A 1 222 ? -27.034 3.257 6.067 1.00 77.50 222 GLU A O 1
ATOM 1802 N N . LYS A 1 223 ? -26.395 5.286 5.342 1.00 79.50 223 LYS A N 1
ATOM 1803 C CA . LYS A 1 223 ? -27.663 5.949 5.695 1.00 79.50 223 LYS A CA 1
ATOM 1804 C C . LYS A 1 223 ? -28.838 5.372 4.910 1.00 79.50 223 LYS A C 1
ATOM 1806 O O . LYS A 1 223 ? -29.844 5.018 5.517 1.00 79.50 223 LYS A O 1
ATOM 1811 N N . LYS A 1 224 ? -28.686 5.194 3.594 1.00 77.06 224 LYS A N 1
ATOM 1812 C CA . LYS A 1 224 ? -29.721 4.581 2.746 1.00 77.06 224 LYS A CA 1
ATOM 1813 C C . LYS A 1 224 ? -30.044 3.151 3.175 1.00 77.06 224 LYS A C 1
ATOM 1815 O O . LYS A 1 224 ? -31.214 2.801 3.252 1.00 77.06 224 LYS A O 1
ATOM 1820 N N . VAL A 1 225 ? -29.038 2.333 3.491 1.00 78.19 225 VAL A N 1
ATOM 1821 C CA . VAL A 1 225 ? -29.253 0.955 3.975 1.00 78.19 225 VAL A CA 1
ATOM 1822 C C . VAL A 1 225 ? -29.996 0.952 5.312 1.00 78.19 225 VAL A C 1
ATOM 1824 O O . VAL A 1 225 ? -30.947 0.193 5.480 1.00 78.19 225 VAL A O 1
ATOM 1827 N N . LYS A 1 226 ? -29.618 1.830 6.252 1.00 79.44 226 LYS A N 1
ATOM 1828 C CA . LYS A 1 226 ? -30.326 1.982 7.535 1.00 79.44 226 LYS A CA 1
ATOM 1829 C C . LYS A 1 226 ? -31.784 2.406 7.336 1.00 79.44 226 LYS A C 1
ATOM 1831 O O . LYS A 1 226 ? -32.662 1.847 7.985 1.00 79.44 226 LYS A O 1
ATOM 1836 N N . GLU A 1 227 ? -32.048 3.345 6.429 1.00 74.00 227 GLU A N 1
ATOM 1837 C CA . GLU A 1 227 ? -33.408 3.782 6.084 1.00 74.00 227 GLU A CA 1
ATOM 1838 C C . GLU A 1 227 ? -34.234 2.666 5.431 1.00 74.00 227 GLU A C 1
ATOM 1840 O O . GLU A 1 227 ? -35.405 2.494 5.771 1.00 74.00 227 GLU A O 1
ATOM 1845 N N . VAL A 1 228 ? -33.639 1.878 4.529 1.00 73.00 228 VAL A N 1
ATOM 1846 C CA . VAL A 1 228 ? -34.307 0.724 3.910 1.00 73.00 228 VAL A CA 1
ATOM 1847 C C . VAL A 1 228 ? -34.640 -0.328 4.963 1.00 73.00 228 VAL A C 1
ATOM 1849 O O . VAL A 1 228 ? -35.795 -0.720 5.046 1.00 73.00 228 VAL A O 1
ATOM 1852 N N . ASN A 1 229 ? -33.694 -0.717 5.821 1.00 73.31 229 ASN A N 1
ATOM 1853 C CA . ASN A 1 229 ? -33.934 -1.713 6.875 1.00 73.31 229 ASN A CA 1
ATOM 1854 C C . ASN A 1 229 ? -34.966 -1.246 7.919 1.00 73.31 229 ASN A C 1
ATOM 1856 O O . ASN A 1 229 ? -35.684 -2.064 8.492 1.00 73.31 229 ASN A O 1
ATOM 1860 N N . ALA A 1 230 ? -35.051 0.063 8.180 1.00 74.69 230 ALA A N 1
ATOM 1861 C CA . ALA A 1 230 ? -36.044 0.628 9.091 1.00 74.69 230 ALA A CA 1
ATOM 1862 C C . ALA A 1 230 ? -37.463 0.638 8.492 1.00 74.69 230 ALA A C 1
ATOM 1864 O O . ALA A 1 230 ? -38.433 0.422 9.220 1.00 74.69 230 ALA A O 1
ATOM 1865 N N . ASN A 1 231 ? -37.589 0.876 7.182 1.00 72.75 231 ASN A N 1
ATOM 1866 C CA . ASN A 1 231 ? -38.880 1.012 6.495 1.00 72.75 231 ASN A CA 1
ATOM 1867 C C . ASN A 1 231 ? -39.382 -0.290 5.854 1.00 72.75 231 ASN A C 1
ATOM 1869 O O . ASN A 1 231 ? -40.588 -0.483 5.705 1.00 72.75 231 ASN A O 1
ATOM 1873 N N . PHE A 1 232 ? -38.476 -1.191 5.491 1.00 58.72 232 PHE A N 1
ATOM 1874 C CA . PHE A 1 232 ? -38.758 -2.463 4.845 1.00 58.72 232 PHE A CA 1
ATOM 1875 C C . PHE A 1 232 ? -38.116 -3.568 5.684 1.00 58.72 232 PHE A C 1
ATOM 1877 O O . PHE A 1 232 ? -36.926 -3.847 5.567 1.00 58.72 232 PHE A O 1
ATOM 1884 N N . LYS A 1 233 ? -38.912 -4.188 6.564 1.00 50.66 233 LYS A N 1
ATOM 1885 C CA . LYS A 1 233 ? -38.526 -5.445 7.214 1.00 50.66 233 LYS A CA 1
ATOM 1886 C C . LYS A 1 233 ? -38.471 -6.536 6.142 1.00 50.66 233 LYS A C 1
ATOM 1888 O O . LYS A 1 233 ? -39.526 -7.016 5.727 1.00 50.66 233 LYS A O 1
ATOM 1893 N N . LEU A 1 234 ? -37.267 -6.868 5.690 1.00 49.59 234 LEU A N 1
ATOM 1894 C CA . LEU A 1 234 ? -36.961 -8.134 5.025 1.00 49.59 234 LEU A CA 1
ATOM 1895 C C . LEU A 1 234 ? -36.610 -9.176 6.088 1.00 49.59 234 LEU A C 1
ATOM 1897 O O . LEU A 1 234 ? -35.856 -8.816 7.021 1.00 49.59 234 LEU A O 1
#

Radius of gyration: 19.73 Å; chains: 1; bounding box: 65×42×48 Å

Sequence (234 aa):
MDKDILSLEQSEKDNYKETDVFAWANNLLQYKEDLTISLFLISKNYVPYRTKLADGLRGQLEPLFIDGLLEYLFEGAENGLVVRGFEEAEAETGVLQRTQVFKVAHARETLNFIKTQEHEIETFNDDEHDFSRMKGIVARVSHPEMKHDVFIVKVLPRSNVMQGKAGWMLRSGKFVPFDADAAIRIPSDNQLLILDQDMYVFSQARLKQMFSYDAKEAIIAEKKVKEVNANFKL

Foldseek 3Di:
DPPPVVVVLVVCVVPDDDDDLLVVLVVVVVCLVPKDKWKWWAFPVRQTAGEDDDPVCPVVCCLQFPPQSSVCSVVLVVVQQDEDDPLVDDPDPSYWYKDFQSLLPSSVVNVCCVVPVVVVHHHDDLVVDDCLRTFWMWMWIDDPPDPDIKIFIFTFDSVQKDADFPDWDQDPNDTDTDDDRMGGDTDSDGAWIDDDGMITGPDQVSSCSRRVDDSVVSVVVVVVVVVCVVVDVD